Protein AF-A0AAV5FN58-F1 (afdb_monomer)

Mean predicted aligned error: 7.99 Å

Sequence (245 aa):
MKQEELDIPADLPRLHYLKLRHQAYSGSKLTFQKDELKNLKYILVEGSNITNISFDGGAPELEKIVLPFTGLKLNGILDLLKLKEVELTYNTSSTNNNSSDINSRGSTSLSIFKDATQIAKMTLRGTRLKQDDLRDFANKSNISCLMMLDHSYAESELTFNEDELLKLNLLILNCSNINNISFHSGSAPKINKIVWSFKEMKALSGINNLQRLRELEFNGDHVLTQLRTLKERRAMSASGDYGTV

Radius of gyration: 20.63 Å; Cα contacts (8 Å, |Δi|>4): 562; chains: 1; bounding box: 57×43×55 Å

Secondary structure (DSSP, 8-state):
--GGGSHHHHT-TT--EEEE-TTS---SEEEEETTTTTT--EEEE--TT--EEEEEB--TT--EEEEE-BS-EEESGGG-TT--EEEEE---------TTTTTTSPBPP-GGGTS-TT--EEEEES--B-HHHHHHHHBT---SEEEEESS-B-SSEEEE-TTBTTT--EEEEE-TT--EEEE-TTSSTT--EEEEE-S---EEE-GGG-TT--EEEEESTTHHHHHHHHHHHHHHHHHT-----

Solvent-accessible surface area (backbone atoms only — not comparable to full-atom values): 12445 Å² total; per-residue (Å²): 76,48,68,88,54,49,56,66,62,34,71,38,85,82,42,36,70,48,75,32,51,59,70,44,45,70,40,40,60,47,72,34,44,61,80,30,30,57,55,22,30,33,42,36,45,41,40,92,59,45,36,34,42,36,33,61,64,16,32,59,45,25,32,33,41,34,38,55,37,60,37,35,45,78,42,47,66,74,73,32,72,50,28,30,36,42,34,37,31,42,83,69,85,66,84,62,88,60,72,70,65,65,76,71,48,53,79,38,75,45,47,71,47,20,76,28,58,54,30,33,32,42,35,35,28,41,55,47,35,47,73,72,57,50,54,42,25,29,44,77,18,38,35,27,31,45,34,36,28,55,47,19,44,64,48,42,65,48,75,40,47,61,62,24,28,61,44,20,30,37,41,38,36,45,22,68,49,40,27,32,38,37,35,36,66,67,17,31,51,45,26,29,35,42,37,41,34,30,66,52,78,80,46,80,42,43,62,88,51,33,82,48,56,78,43,81,45,79,48,52,79,67,59,72,64,53,55,51,54,54,51,53,52,54,52,47,70,72,64,70,69,82,78,84,127

Nearest PDB structures (foldseek):
  8xuq-assembly1_G  TM=5.464E-01  e=4.784E-04  Solanum lycopersicum
  8xuo-assembly1_G  TM=5.666E-01  e=9.377E-04  Solanum lycopersicum
  7yco-assembly1_B  TM=4.522E-01  e=6.416E-03  Cyclostomatida
  8vqd-assembly1_A  TM=3.222E-01  e=6.513E+00  Homo sapiens

Foldseek 3Di:
DEQVCLVVLQPVPPAQEEECEEVSYVAQEHEFAASGPQNHQEYEDDYPRHQEYEYHNGPLNHQEYEEEFFNHDYYCLLVNLNHAEYEYEHDVVPPPPPPVVVVVTDTDQPLVQQNSQNHQEYHFELSQDEQVSLVSRQANGNHQYYHYAHNSHNAQEHEFEARGNCNHAEYEAHYASHQHYEYDANGNQNHAEYAHEYAHHDYDYDVVNNPNHNYYHYHYDPPPVVVVVVVVVVVVVVVPDPDDD

Structure (mmCIF, N/CA/C/O backbone):
data_AF-A0AAV5FN58-F1
#
_entry.id   AF-A0AAV5FN58-F1
#
loop_
_atom_site.group_PDB
_atom_site.id
_atom_site.type_symbol
_atom_site.label_atom_id
_atom_site.label_alt_id
_atom_site.label_comp_id
_atom_site.label_asym_id
_atom_site.label_entity_id
_atom_site.label_seq_id
_atom_site.pdbx_PDB_ins_code
_atom_site.Cartn_x
_atom_site.Cartn_y
_atom_site.Cartn_z
_atom_site.occupancy
_atom_site.B_iso_or_equiv
_atom_site.auth_seq_id
_atom_site.auth_comp_id
_atom_site.auth_asym_id
_atom_site.auth_atom_id
_atom_site.pdbx_PDB_model_num
ATOM 1 N N . MET A 1 1 ? -19.794 15.874 11.724 1.00 86.44 1 MET A N 1
ATOM 2 C CA . MET A 1 1 ? -19.345 15.018 12.827 1.00 86.44 1 MET A CA 1
ATOM 3 C C . MET A 1 1 ? -18.110 15.620 13.481 1.00 86.44 1 MET A C 1
ATOM 5 O O . MET A 1 1 ? -17.207 16.059 12.766 1.00 86.44 1 MET A O 1
ATOM 9 N N . LYS A 1 2 ? -18.066 15.647 14.810 1.00 89.75 2 LYS A N 1
ATOM 10 C CA . LYS A 1 2 ? -16.872 15.927 15.627 1.00 89.75 2 LYS A CA 1
ATOM 11 C C . LYS A 1 2 ? -16.439 14.673 16.393 1.00 89.75 2 LYS A C 1
ATOM 13 O O . LYS A 1 2 ? -17.064 13.628 16.246 1.00 89.75 2 LYS A O 1
ATOM 18 N N . GLN A 1 3 ? -15.354 14.749 17.163 1.00 92.12 3 GLN A N 1
ATOM 19 C CA . GLN A 1 3 ? -14.830 13.588 17.893 1.00 92.12 3 GLN A CA 1
ATOM 20 C C . GLN A 1 3 ? -15.859 13.039 18.888 1.00 92.12 3 GLN A C 1
ATOM 22 O O . GLN A 1 3 ? -16.035 11.832 18.983 1.00 92.12 3 GLN A O 1
ATOM 27 N N . GLU A 1 4 ? -16.546 13.930 19.596 1.00 89.56 4 GLU A N 1
ATOM 28 C CA . GLU A 1 4 ? -17.577 13.614 20.582 1.00 89.56 4 GLU A CA 1
ATOM 29 C C . GLU A 1 4 ? -18.839 12.975 19.988 1.00 89.56 4 GLU A C 1
ATOM 31 O O . GLU A 1 4 ? -19.649 12.470 20.742 1.00 89.56 4 GLU A O 1
ATOM 36 N N . GLU A 1 5 ? -18.996 12.987 18.661 1.00 90.06 5 GLU A N 1
ATOM 37 C CA . GLU A 1 5 ? -20.130 12.384 17.945 1.00 90.06 5 GLU A CA 1
ATOM 38 C C . GLU A 1 5 ? -19.750 11.032 17.302 1.00 90.06 5 GLU A C 1
ATOM 40 O O . GLU A 1 5 ? -20.534 10.456 16.545 1.00 90.06 5 GLU A O 1
ATOM 45 N N . LEU A 1 6 ? -18.521 10.543 17.537 1.00 87.50 6 LEU A N 1
ATOM 46 C CA . LEU A 1 6 ? -18.048 9.239 17.054 1.00 87.50 6 LEU A CA 1
ATOM 47 C C . LEU A 1 6 ? -18.628 8.070 17.876 1.00 87.50 6 LEU A C 1
ATOM 49 O O . LEU A 1 6 ? -18.614 6.929 17.412 1.00 87.50 6 LEU A O 1
ATOM 53 N N . ASP A 1 7 ? -19.191 8.358 19.048 1.00 84.50 7 ASP A N 1
ATOM 54 C CA . ASP A 1 7 ? -19.959 7.421 19.870 1.00 84.50 7 ASP A CA 1
ATOM 55 C C . ASP A 1 7 ? -21.221 6.925 19.141 1.00 84.50 7 ASP A C 1
ATOM 57 O O . ASP A 1 7 ? -21.511 5.730 19.147 1.00 84.50 7 ASP A O 1
ATOM 61 N N . ILE A 1 8 ? -21.898 7.800 18.389 1.00 86.62 8 ILE A N 1
ATOM 62 C CA . ILE A 1 8 ? -23.100 7.469 17.612 1.00 86.62 8 ILE A CA 1
ATOM 63 C C . ILE A 1 8 ? -22.853 6.285 16.657 1.00 86.62 8 ILE A C 1
ATOM 65 O O . ILE A 1 8 ? -23.593 5.301 16.720 1.00 86.62 8 ILE A O 1
ATOM 69 N N . PRO A 1 9 ? -21.852 6.315 15.747 1.00 84.94 9 PRO A N 1
ATOM 70 C CA . PRO A 1 9 ? -21.546 5.151 14.926 1.00 84.94 9 PRO A CA 1
ATOM 71 C C . PRO A 1 9 ? -20.917 3.997 15.723 1.00 84.94 9 PRO A C 1
ATOM 73 O O . PRO A 1 9 ? -21.036 2.853 15.281 1.00 84.94 9 PRO A O 1
ATOM 76 N N . ALA A 1 10 ? -20.266 4.249 16.865 1.00 83.81 10 ALA A N 1
ATOM 77 C CA . ALA A 1 10 ? -19.708 3.191 17.712 1.00 83.81 10 ALA A CA 1
ATOM 78 C C . ALA A 1 10 ? -20.796 2.320 18.366 1.00 83.81 10 ALA A C 1
ATOM 80 O O . ALA A 1 10 ? -20.599 1.110 18.497 1.00 83.81 10 ALA A O 1
ATOM 81 N N . ASP A 1 11 ? -21.960 2.898 18.669 1.00 87.38 11 ASP A N 1
ATOM 82 C CA . ASP A 1 11 ? -23.123 2.205 19.233 1.00 87.38 11 ASP A CA 1
ATOM 83 C C . ASP A 1 11 ? -23.873 1.328 18.221 1.00 87.38 11 ASP A C 1
ATOM 85 O O . ASP A 1 11 ? -24.791 0.592 18.585 1.00 87.38 11 ASP A O 1
ATOM 89 N N . LEU A 1 12 ? -23.498 1.363 16.937 1.00 89.88 12 LEU A N 1
ATOM 90 C CA . LEU A 1 12 ? -24.120 0.555 15.892 1.00 89.88 12 LEU A CA 1
ATOM 91 C C . LEU A 1 12 ? -23.439 -0.826 15.799 1.00 89.88 12 LEU A C 1
ATOM 93 O O . LEU A 1 12 ? -22.437 -0.978 15.092 1.00 89.88 12 LEU A O 1
ATOM 97 N N . PRO A 1 13 ? -24.005 -1.903 16.388 1.00 85.25 13 PRO A N 1
ATOM 98 C CA . PRO A 1 13 ? -23.311 -3.188 16.515 1.00 85.25 13 PRO A CA 1
ATOM 99 C C . PRO A 1 13 ? -23.086 -3.899 15.175 1.00 85.25 13 PRO A C 1
ATOM 101 O O . PRO A 1 13 ? -22.323 -4.855 15.104 1.00 85.25 13 PRO A O 1
ATOM 104 N N . ARG A 1 14 ? -23.756 -3.473 14.100 1.00 92.00 14 ARG A N 1
ATOM 105 C CA . ARG A 1 14 ? -23.621 -4.052 12.752 1.00 92.00 14 ARG A CA 1
ATOM 106 C C . ARG A 1 14 ? -22.863 -3.146 11.782 1.00 92.00 14 ARG A C 1
ATOM 108 O O . ARG A 1 14 ? -22.819 -3.449 10.587 1.00 92.00 14 ARG A O 1
ATOM 115 N N . LEU A 1 15 ? -22.287 -2.041 12.257 1.00 94.94 15 LEU A N 1
ATOM 116 C CA . LEU A 1 15 ? -21.542 -1.126 11.406 1.00 94.94 15 LEU A CA 1
ATOM 117 C C . LEU A 1 15 ? -20.177 -1.723 11.050 1.00 94.94 15 LEU A C 1
ATOM 119 O O . LEU A 1 15 ? -19.288 -1.828 11.886 1.00 94.94 15 LEU A O 1
ATOM 123 N N . HIS A 1 16 ? -20.019 -2.091 9.780 1.00 96.38 16 HIS A N 1
ATOM 124 C CA . HIS A 1 16 ? -18.765 -2.630 9.240 1.00 96.38 16 HIS A CA 1
ATOM 125 C C . HIS A 1 16 ? -18.021 -1.631 8.345 1.00 96.38 16 HIS A C 1
ATOM 127 O O . HIS A 1 16 ? -16.840 -1.822 8.062 1.00 96.38 16 HIS A O 1
ATOM 133 N N . TYR A 1 17 ? -18.699 -0.569 7.901 1.00 96.94 17 TYR A N 1
ATOM 134 C CA . TYR A 1 17 ? -18.184 0.399 6.938 1.00 96.94 17 TYR A CA 1
ATOM 135 C C . TYR A 1 17 ? -18.505 1.814 7.402 1.00 96.94 17 TYR A C 1
ATOM 137 O O . TYR A 1 17 ? -19.674 2.143 7.594 1.00 96.94 17 TYR A O 1
ATOM 145 N N . LEU A 1 18 ? -17.486 2.664 7.502 1.00 95.31 18 LEU A N 1
ATOM 146 C CA . LEU A 1 18 ? -17.646 4.084 7.799 1.00 95.31 18 LEU A CA 1
ATOM 147 C C . LEU A 1 18 ? -16.942 4.916 6.726 1.00 95.31 18 LEU A C 1
ATOM 149 O O . LEU A 1 18 ? -15.786 4.674 6.388 1.00 95.31 18 LEU A O 1
ATOM 153 N N . LYS A 1 19 ? -17.652 5.892 6.160 1.00 94.44 19 LYS A N 1
ATOM 154 C CA . LYS A 1 19 ? -17.105 6.824 5.168 1.00 94.44 19 LYS A CA 1
ATOM 155 C C . LYS A 1 19 ? -17.317 8.245 5.658 1.00 94.44 19 LYS A C 1
ATOM 157 O O . LYS A 1 19 ? -18.436 8.745 5.643 1.00 94.44 19 LYS A O 1
ATOM 162 N N . LEU A 1 20 ? -16.236 8.893 6.057 1.00 92.12 20 LEU A N 1
ATOM 163 C CA . LEU A 1 20 ? -16.208 10.299 6.424 1.00 92.12 20 LEU A CA 1
ATOM 164 C C . LEU A 1 20 ? -15.721 11.070 5.202 1.00 92.12 20 LEU A C 1
ATOM 166 O O . LEU A 1 20 ? -14.525 11.117 4.949 1.00 92.12 20 LEU A O 1
ATOM 170 N N . ARG A 1 21 ? -16.649 11.593 4.395 1.00 88.75 21 ARG A N 1
ATOM 171 C CA . ARG A 1 21 ? -16.330 12.307 3.150 1.00 88.75 21 ARG A CA 1
ATOM 172 C C . ARG A 1 21 ? -16.405 13.817 3.298 1.00 88.75 21 ARG A C 1
ATOM 174 O O . ARG A 1 21 ? -17.255 14.321 4.026 1.00 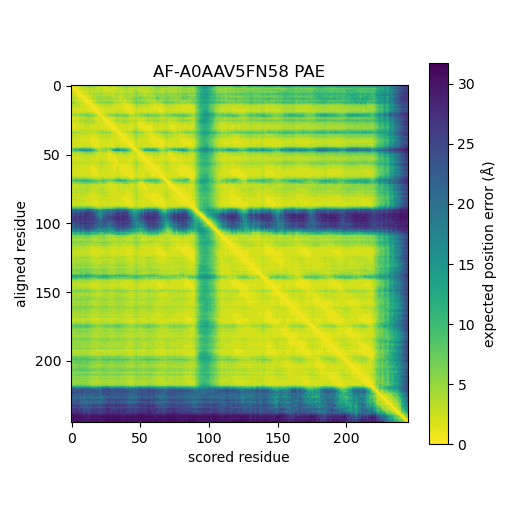88.75 21 ARG A O 1
ATOM 181 N N . HIS A 1 22 ? -15.598 14.542 2.528 1.00 82.12 22 HIS A N 1
ATOM 182 C CA . HIS A 1 22 ? -15.622 16.009 2.469 1.00 82.12 22 HIS A CA 1
ATOM 183 C C . HIS A 1 22 ? -15.511 16.677 3.857 1.00 82.12 22 HIS A C 1
ATOM 185 O O . HIS A 1 22 ? -14.445 16.660 4.460 1.00 82.12 22 HIS A O 1
ATOM 191 N N . GLN A 1 23 ? -16.599 17.282 4.345 1.00 82.00 23 GLN A N 1
ATOM 192 C CA . GLN A 1 23 ? -16.703 17.942 5.654 1.00 82.00 23 GLN A CA 1
ATOM 193 C C . GLN A 1 23 ? -17.550 17.127 6.648 1.00 82.00 23 GLN A C 1
ATOM 195 O O . GLN A 1 23 ? -17.993 17.649 7.669 1.00 82.00 23 GLN A O 1
ATOM 200 N N . ALA A 1 24 ? -17.798 15.840 6.367 1.00 87.81 24 ALA A N 1
ATOM 201 C CA . ALA A 1 24 ? -18.520 14.953 7.278 1.00 87.81 24 ALA A CA 1
ATOM 202 C C . ALA A 1 24 ? -17.822 14.853 8.639 1.00 87.81 24 ALA A C 1
ATOM 204 O O . ALA A 1 24 ? -18.501 14.698 9.651 1.00 87.81 24 ALA A O 1
ATOM 205 N N . TYR A 1 25 ? -16.495 15.005 8.673 1.00 89.62 25 TYR A N 1
ATOM 206 C CA . TYR A 1 25 ? -15.725 15.195 9.894 1.00 89.62 25 TYR A CA 1
ATOM 207 C C . TYR A 1 25 ? -15.066 16.576 9.899 1.00 89.62 25 TYR A C 1
ATOM 209 O O . TYR A 1 25 ? -14.298 16.896 8.994 1.00 89.62 25 TYR A O 1
ATOM 217 N N . SER A 1 26 ? -15.361 17.395 10.908 1.00 87.94 26 SER A N 1
ATOM 218 C CA . SER A 1 26 ? -14.849 18.770 11.001 1.00 87.94 26 SER A CA 1
ATOM 219 C C . SER A 1 26 ? -13.646 18.919 11.939 1.00 87.94 26 SER A C 1
ATOM 221 O O . SER A 1 26 ? -13.054 19.994 11.996 1.00 87.94 26 SER A O 1
ATOM 223 N N . GLY A 1 27 ? -13.296 17.875 12.697 1.00 88.75 27 GLY A N 1
ATOM 224 C CA . GLY A 1 27 ? -12.152 17.888 13.610 1.00 88.75 27 GLY A CA 1
ATOM 225 C C . GLY A 1 27 ? -10.809 17.721 12.892 1.00 88.75 27 GLY A C 1
ATOM 226 O O . GLY A 1 27 ? -10.734 17.159 11.801 1.00 88.75 27 GLY A O 1
ATOM 227 N N . SER A 1 28 ? -9.727 18.176 13.528 1.00 89.94 28 SER A N 1
ATOM 228 C CA . SER A 1 28 ? -8.356 17.960 13.037 1.00 89.94 28 SER A CA 1
ATOM 229 C C . SER A 1 28 ? -7.732 16.650 13.520 1.00 89.94 28 SER A C 1
ATOM 231 O O . SER A 1 28 ? -6.861 16.087 12.856 1.00 89.94 28 SER A O 1
ATOM 233 N N . LYS A 1 29 ? -8.197 16.144 14.663 1.00 92.75 29 LYS A N 1
ATOM 234 C CA . LYS A 1 29 ? -7.783 14.877 15.261 1.00 92.75 29 LYS A CA 1
ATOM 235 C C . LYS A 1 29 ? -8.967 13.926 15.264 1.00 92.75 29 LYS A C 1
ATOM 237 O O . LYS A 1 29 ? -10.028 14.324 15.727 1.00 92.75 29 LYS A O 1
ATOM 242 N N . LEU A 1 30 ? -8.779 12.712 14.762 1.00 94.00 30 LEU A N 1
ATOM 243 C CA . LEU A 1 30 ? -9.742 11.615 14.824 1.00 94.00 30 LEU A CA 1
ATOM 244 C C . LEU A 1 30 ? -9.104 10.456 15.593 1.00 94.00 30 LEU A C 1
ATOM 246 O O . LEU A 1 30 ? -8.051 9.954 15.199 1.00 94.00 30 LEU A O 1
ATOM 250 N N . THR A 1 31 ? -9.716 10.051 16.695 1.00 95.50 31 THR A N 1
ATOM 251 C CA . THR A 1 31 ? -9.217 8.970 17.545 1.00 95.50 31 THR A CA 1
ATOM 252 C C . THR A 1 31 ? -10.269 7.886 17.688 1.00 95.50 31 THR A C 1
ATOM 254 O O . THR A 1 31 ? -11.420 8.190 17.977 1.00 95.50 31 THR A O 1
ATOM 257 N N . PHE A 1 32 ? -9.843 6.638 17.508 1.00 94.94 32 PHE A N 1
ATOM 258 C CA . PHE A 1 32 ? -10.627 5.440 17.786 1.00 94.94 32 PHE A CA 1
ATOM 259 C C . PHE A 1 32 ? -10.198 4.911 19.147 1.00 94.94 32 PHE A C 1
ATOM 261 O O . PHE A 1 32 ? -9.126 4.310 19.264 1.00 94.94 32 PHE A O 1
ATOM 268 N N . GLN A 1 33 ? -10.995 5.189 20.173 1.00 94.12 33 GLN A N 1
ATOM 269 C CA . GLN A 1 33 ? -10.697 4.759 21.533 1.00 94.12 33 GLN A CA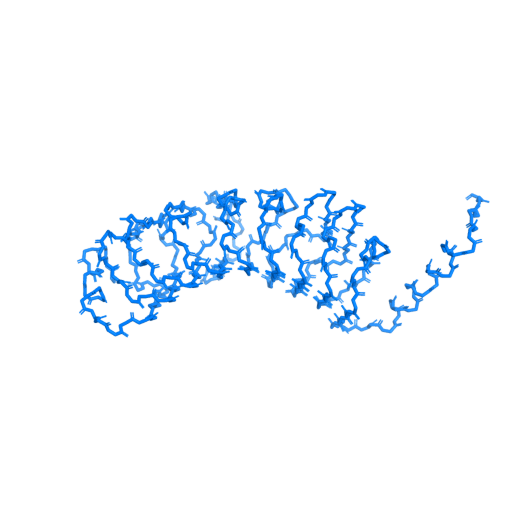 1
ATOM 270 C C . GLN A 1 33 ? -10.966 3.270 21.704 1.00 94.12 33 GLN A C 1
ATOM 272 O O . GLN A 1 33 ? -11.717 2.648 20.946 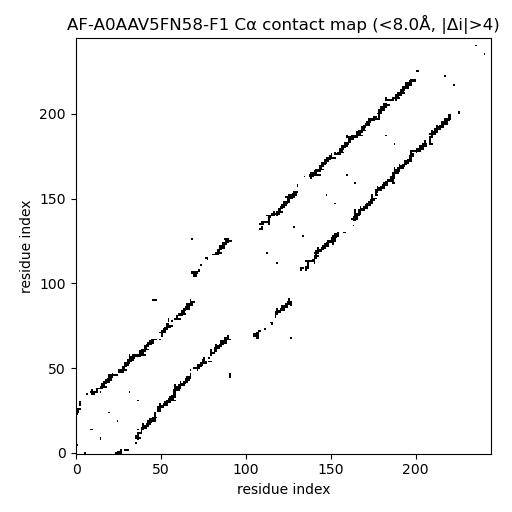1.00 94.12 33 GLN A O 1
ATOM 277 N N . LYS A 1 34 ? -10.359 2.690 22.738 1.00 92.38 34 LYS A N 1
ATOM 278 C CA . LYS A 1 34 ? -10.642 1.321 23.152 1.00 92.38 34 LYS A CA 1
ATOM 279 C C . LYS A 1 34 ? -12.151 1.087 23.232 1.00 92.38 34 LYS A C 1
ATOM 281 O O . LYS A 1 34 ? -12.892 1.907 23.759 1.00 92.38 34 LYS A O 1
ATOM 286 N N . ASP A 1 35 ? -12.568 -0.064 22.720 1.00 86.06 35 ASP A N 1
ATOM 287 C CA . ASP A 1 35 ? -13.958 -0.510 22.670 1.00 86.06 35 ASP A CA 1
ATOM 288 C C . ASP A 1 35 ? -14.883 0.234 21.682 1.00 86.06 35 ASP A C 1
ATOM 290 O O . ASP A 1 35 ? -16.015 -0.211 21.490 1.00 86.06 35 ASP A O 1
ATOM 294 N N . GLU A 1 36 ? -14.411 1.258 20.966 1.00 91.94 36 GLU A N 1
ATOM 295 C CA . GLU A 1 36 ? -15.178 1.895 19.889 1.00 91.94 36 GLU A CA 1
ATOM 296 C C . GLU A 1 36 ? -15.098 1.101 18.581 1.00 91.94 36 GLU A C 1
ATOM 298 O O . GLU A 1 36 ? -14.054 0.549 18.210 1.00 91.94 36 GLU A O 1
ATOM 303 N N . LEU A 1 37 ? -16.214 1.092 17.838 1.00 92.88 37 LEU A N 1
ATOM 304 C CA . LEU A 1 37 ? -16.275 0.605 16.455 1.00 92.88 37 LEU A CA 1
ATOM 305 C C . LEU A 1 37 ? -15.733 -0.830 16.297 1.00 92.88 37 LEU A C 1
ATOM 307 O O . LEU A 1 37 ? -15.067 -1.161 15.317 1.00 92.88 37 LEU A O 1
ATOM 311 N N . LYS A 1 38 ? -16.050 -1.706 17.264 1.00 93.25 38 LYS A N 1
ATOM 312 C CA . LYS A 1 38 ? -15.505 -3.074 17.380 1.00 93.25 38 LYS A CA 1
ATOM 313 C C . LYS A 1 38 ? -15.656 -3.934 16.131 1.00 93.25 38 LYS A C 1
ATOM 315 O O . LYS A 1 38 ? -14.809 -4.780 15.895 1.00 93.25 38 LYS A O 1
ATOM 320 N N . ASN A 1 39 ? -16.708 -3.715 15.343 1.00 95.44 39 ASN A N 1
ATOM 321 C CA . ASN A 1 39 ? -17.014 -4.506 14.146 1.00 95.44 39 ASN A CA 1
ATOM 322 C C . ASN A 1 39 ? -16.628 -3.799 12.835 1.00 95.44 39 ASN A C 1
ATOM 324 O O . ASN A 1 39 ? -16.920 -4.305 11.749 1.00 95.44 39 ASN A O 1
ATOM 328 N N . LEU A 1 40 ? -15.988 -2.628 12.916 1.00 97.44 40 LEU A N 1
ATOM 329 C CA . LEU A 1 40 ? -15.610 -1.838 11.752 1.00 97.44 40 LEU A CA 1
ATOM 330 C C . LEU A 1 40 ? -14.488 -2.537 10.979 1.00 97.44 40 LEU A C 1
ATOM 332 O O . LEU A 1 40 ? -13.395 -2.728 11.498 1.00 97.44 40 LEU A O 1
ATOM 336 N N . LYS A 1 41 ? -14.756 -2.867 9.714 1.00 98.19 41 LYS A N 1
ATOM 337 C CA . LYS A 1 41 ? -13.813 -3.531 8.800 1.00 98.19 41 LYS A CA 1
ATOM 338 C C . LYS A 1 41 ? -13.215 -2.593 7.769 1.00 98.19 41 LYS A C 1
ATOM 340 O O . LYS A 1 41 ? -12.135 -2.851 7.243 1.00 98.19 41 LYS A O 1
ATOM 345 N N . TYR A 1 42 ? -13.912 -1.506 7.468 1.00 98.50 42 TYR A N 1
ATOM 346 C CA . TYR A 1 42 ? -13.493 -0.539 6.470 1.00 98.50 42 TYR A CA 1
ATOM 347 C C . TYR A 1 42 ? -13.764 0.874 6.948 1.00 98.50 42 TYR A C 1
ATOM 349 O O . TYR A 1 42 ? -14.903 1.216 7.281 1.00 98.50 42 TYR A O 1
ATOM 357 N N . ILE A 1 43 ? -12.741 1.716 6.866 1.00 96.75 43 ILE A N 1
ATOM 358 C CA . ILE A 1 43 ? -12.915 3.154 7.003 1.00 96.75 43 ILE A CA 1
ATOM 359 C C . ILE A 1 43 ? -12.344 3.896 5.806 1.00 96.75 43 ILE A C 1
ATOM 361 O O . ILE A 1 43 ? -11.266 3.584 5.303 1.00 96.75 43 ILE A O 1
ATOM 365 N N . LEU A 1 44 ? -13.075 4.910 5.367 1.00 95.50 44 LEU A N 1
ATOM 366 C CA . LEU A 1 44 ? -12.564 5.937 4.480 1.00 95.50 44 LEU A CA 1
ATOM 367 C C . LEU A 1 44 ? -12.700 7.280 5.166 1.00 95.50 44 LEU A C 1
ATOM 369 O O . LEU A 1 44 ? -13.772 7.635 5.656 1.00 95.50 44 LEU A O 1
ATOM 373 N N . VAL A 1 45 ? -11.602 8.015 5.159 1.00 92.31 45 VAL A N 1
ATOM 374 C CA . VAL A 1 45 ? -11.506 9.360 5.688 1.00 92.31 45 VAL A CA 1
ATOM 375 C C . VAL A 1 45 ? -11.021 10.258 4.558 1.00 92.31 45 VAL A C 1
ATOM 377 O O . VAL A 1 45 ? -9.908 10.119 4.063 1.00 92.31 45 VAL A O 1
ATOM 380 N N . GLU A 1 46 ? -11.873 11.182 4.144 1.00 86.00 46 GLU A N 1
ATOM 381 C CA . GLU A 1 46 ? -11.542 12.297 3.270 1.00 86.00 46 GLU A CA 1
ATOM 382 C C . GLU A 1 46 ? -11.804 13.586 4.050 1.00 86.00 46 GLU A C 1
ATOM 384 O O . GLU A 1 46 ? -12.773 13.695 4.799 1.00 86.00 46 GLU A O 1
ATOM 389 N N . GLY A 1 47 ? -10.963 14.591 3.845 1.00 73.06 47 GLY A N 1
ATOM 390 C CA . GLY A 1 47 ? -11.161 15.899 4.453 1.00 73.06 47 GLY A CA 1
ATOM 391 C C . GLY A 1 47 ? -9.840 16.621 4.606 1.00 73.06 47 GLY A C 1
ATOM 392 O O . GLY A 1 47 ? -8.846 16.045 5.042 1.00 73.06 47 GLY A O 1
ATOM 393 N N . SER A 1 48 ? -9.814 17.897 4.239 1.00 66.94 48 SER A N 1
ATOM 394 C CA . SER A 1 48 ? -8.599 18.706 4.308 1.00 66.94 48 SER A CA 1
ATOM 395 C C . SER A 1 48 ? -8.185 19.024 5.742 1.00 66.94 48 SER A C 1
ATOM 397 O O . SER A 1 48 ? -7.049 19.424 5.951 1.00 66.94 48 SER A O 1
ATOM 399 N N . ASN A 1 49 ? -9.064 18.903 6.733 1.00 80.50 49 ASN A N 1
ATOM 400 C CA . ASN A 1 49 ? -8.786 19.430 8.073 1.00 80.50 49 ASN A CA 1
ATOM 401 C C . ASN A 1 49 ? -8.085 18.419 8.988 1.00 80.50 49 ASN A C 1
ATOM 403 O O . ASN A 1 49 ? -7.505 18.822 9.993 1.00 80.50 49 ASN A O 1
ATOM 407 N N . ILE A 1 50 ? -8.107 17.133 8.632 1.00 86.50 50 ILE A N 1
ATOM 408 C CA . ILE A 1 50 ? -7.569 16.054 9.460 1.00 86.50 50 ILE A CA 1
ATOM 409 C C . ILE A 1 50 ? -6.050 16.005 9.319 1.00 86.50 50 ILE A C 1
ATOM 411 O O . ILE A 1 50 ? -5.522 15.792 8.231 1.00 86.50 50 ILE A O 1
ATOM 415 N N . THR A 1 51 ? -5.362 16.180 10.441 1.00 88.06 51 THR A N 1
ATOM 416 C CA . THR A 1 51 ? -3.899 16.137 10.552 1.00 88.06 51 THR A CA 1
ATOM 417 C C . THR A 1 51 ? -3.423 15.028 11.482 1.00 88.06 51 THR A C 1
ATOM 419 O O . THR A 1 51 ? -2.236 14.710 11.491 1.00 88.06 51 THR A O 1
ATOM 422 N N . ASN A 1 52 ? -4.318 14.404 12.255 1.00 91.88 52 ASN A N 1
ATOM 423 C CA . ASN A 1 52 ? -3.977 13.274 13.110 1.00 91.88 52 ASN A CA 1
ATOM 424 C C . ASN A 1 52 ? -5.073 12.207 13.110 1.00 91.88 52 ASN A C 1
ATOM 426 O O . ASN A 1 52 ? -6.230 12.510 13.404 1.00 91.88 52 ASN A O 1
ATOM 430 N N . ILE A 1 53 ? -4.681 10.954 12.894 1.00 93.94 53 ILE A N 1
ATOM 431 C CA . ILE A 1 53 ? -5.518 9.777 13.132 1.00 93.94 53 ILE A CA 1
ATOM 432 C C . ILE A 1 53 ? -4.797 8.856 14.121 1.00 93.94 53 ILE A C 1
ATOM 434 O O . ILE A 1 53 ? -3.623 8.538 13.932 1.00 93.94 53 ILE A O 1
ATOM 438 N N . SER A 1 54 ? -5.490 8.440 15.179 1.00 95.56 54 SER A N 1
ATOM 439 C CA . SER A 1 54 ? -4.947 7.539 16.204 1.00 95.56 54 SER A CA 1
ATOM 440 C C . SER A 1 54 ? -5.887 6.366 16.459 1.00 95.56 54 SER A C 1
ATOM 442 O O . SER A 1 54 ? -7.092 6.566 16.612 1.00 95.56 54 SER A O 1
ATOM 444 N N . PHE A 1 55 ? -5.333 5.160 16.540 1.00 96.06 55 PHE A N 1
ATOM 445 C CA . PHE A 1 55 ? -6.043 3.947 16.940 1.00 96.06 55 PHE A CA 1
ATOM 446 C C . PHE A 1 55 ? -5.575 3.523 18.334 1.00 96.06 55 PHE A C 1
ATOM 448 O O . PHE A 1 55 ? -4.595 2.800 18.475 1.00 96.06 55 PHE A O 1
ATOM 455 N N . ASP A 1 56 ? -6.284 3.968 19.369 1.00 95.62 56 ASP A N 1
ATOM 456 C CA . ASP A 1 56 ? -5.916 3.763 20.775 1.00 95.62 56 ASP A CA 1
ATOM 457 C C . ASP A 1 56 ? -6.666 2.536 21.341 1.00 95.62 56 ASP A C 1
ATOM 459 O O . ASP A 1 56 ? -7.324 2.583 22.381 1.00 95.62 56 ASP A O 1
ATOM 463 N N . GLY A 1 57 ? -6.611 1.423 20.598 1.00 93.94 57 GLY A N 1
ATOM 464 C CA . GLY A 1 57 ? -7.327 0.172 20.888 1.00 93.94 57 GLY A CA 1
ATOM 465 C C . GLY A 1 57 ? -8.733 0.058 20.278 1.00 93.94 57 GLY A C 1
ATOM 466 O O . GLY A 1 57 ? -9.409 -0.949 20.503 1.00 93.94 57 GLY A O 1
ATOM 467 N N . GLY A 1 58 ? -9.186 1.067 19.529 1.00 94.94 58 GLY A N 1
ATOM 468 C CA . GLY A 1 58 ? -10.443 1.038 18.775 1.00 94.94 58 GLY A CA 1
ATOM 469 C C . GLY A 1 58 ? -10.323 0.380 17.399 1.00 94.94 58 GLY A C 1
ATOM 470 O O . GLY A 1 58 ? -9.227 0.221 16.864 1.00 94.94 58 GLY A O 1
ATOM 471 N N . ALA A 1 59 ? -11.468 0.013 16.815 1.00 96.44 59 ALA A N 1
ATOM 472 C CA . ALA A 1 59 ? -11.568 -0.656 15.510 1.00 96.44 59 ALA A CA 1
ATOM 473 C C . ALA A 1 59 ? -10.642 -1.893 15.329 1.00 96.44 59 ALA A C 1
ATOM 475 O O . ALA A 1 59 ? -9.952 -2.006 14.315 1.00 96.44 59 ALA A O 1
ATOM 476 N N . PRO A 1 60 ? -10.628 -2.864 16.266 1.00 96.56 60 PRO A N 1
ATOM 477 C CA . PRO A 1 60 ? -9.740 -4.036 16.208 1.00 96.56 60 PRO A CA 1
ATOM 478 C C . PRO A 1 60 ? -9.961 -4.942 14.981 1.00 96.56 60 PRO A C 1
ATOM 480 O O . PRO A 1 60 ? -9.076 -5.712 14.606 1.00 96.56 60 PRO A O 1
ATOM 483 N N . GLU A 1 61 ? -11.133 -4.861 14.347 1.00 97.56 61 GLU A N 1
ATOM 484 C CA . GLU A 1 61 ? -11.513 -5.656 13.174 1.00 97.56 61 GLU A CA 1
ATOM 485 C C . GLU A 1 61 ? -11.193 -4.974 11.836 1.00 97.56 61 GLU A C 1
ATOM 487 O O . GLU A 1 61 ? -11.606 -5.466 10.786 1.00 97.56 61 GLU A O 1
ATOM 492 N N . LEU A 1 62 ? -10.465 -3.852 11.845 1.00 98.25 62 LEU A N 1
ATOM 493 C CA . LEU A 1 62 ? -10.217 -3.060 10.645 1.00 98.25 62 LEU A CA 1
ATOM 494 C C . LEU A 1 62 ? -9.352 -3.833 9.642 1.00 98.25 62 LEU A C 1
ATOM 496 O O . LEU A 1 62 ? -8.211 -4.181 9.927 1.00 98.25 62 LEU A O 1
ATOM 500 N N . GLU A 1 63 ? -9.892 -4.079 8.450 1.00 98.62 63 GLU A N 1
ATOM 501 C CA . GLU A 1 63 ? -9.234 -4.819 7.366 1.00 98.62 63 GLU A CA 1
ATOM 502 C C . GLU A 1 63 ? -8.681 -3.873 6.288 1.00 98.62 63 GLU A C 1
ATOM 504 O O . GLU A 1 63 ? -7.682 -4.189 5.630 1.00 98.62 63 GLU A O 1
ATOM 509 N N . LYS A 1 64 ? -9.314 -2.703 6.112 1.00 98.56 64 LYS A N 1
ATOM 510 C CA . LYS A 1 64 ? -8.945 -1.703 5.106 1.00 98.56 64 LYS A CA 1
ATOM 511 C C . LYS A 1 64 ? -9.147 -0.268 5.583 1.00 98.56 64 LYS A C 1
ATOM 513 O O . LYS A 1 64 ? -10.202 0.071 6.121 1.00 98.56 64 LYS A O 1
ATOM 518 N N . ILE A 1 65 ? -8.185 0.596 5.260 1.00 97.50 65 ILE A N 1
ATOM 519 C CA . ILE A 1 65 ? -8.293 2.046 5.462 1.00 97.50 65 ILE A CA 1
ATOM 520 C C . ILE A 1 65 ? -8.024 2.824 4.173 1.00 97.50 65 ILE A C 1
ATOM 522 O O . ILE A 1 65 ? -7.165 2.452 3.374 1.00 97.50 65 ILE A O 1
ATOM 526 N N . VAL A 1 66 ? -8.749 3.926 3.993 1.00 95.88 66 VAL A N 1
ATOM 527 C CA . VAL A 1 66 ? -8.478 4.951 2.979 1.00 95.88 66 VAL A CA 1
ATOM 528 C C . VAL A 1 66 ? -8.269 6.276 3.701 1.00 95.88 66 VAL A C 1
ATOM 530 O O . VAL A 1 66 ? -9.179 6.735 4.390 1.00 95.88 66 VAL A O 1
ATOM 533 N N . LEU A 1 67 ? -7.080 6.862 3.577 1.00 93.25 67 LEU A N 1
ATOM 534 C CA . LEU A 1 67 ? -6.650 8.032 4.345 1.00 93.25 67 LEU A CA 1
ATOM 535 C C . LEU A 1 67 ? -6.200 9.188 3.435 1.00 93.25 67 LEU A C 1
ATOM 537 O O . LEU A 1 67 ? -5.729 8.945 2.316 1.00 93.25 67 LEU A O 1
ATOM 541 N N . PRO A 1 68 ? -6.283 10.447 3.908 1.00 88.25 68 PRO A N 1
ATOM 542 C CA . PRO A 1 68 ? -5.670 11.574 3.220 1.00 88.25 68 PRO A CA 1
ATOM 543 C C . PRO A 1 68 ? -4.141 11.542 3.386 1.00 88.25 68 PRO A C 1
ATOM 545 O O . PRO A 1 68 ? -3.633 11.224 4.458 1.00 88.25 68 PRO A O 1
ATOM 548 N N . PHE A 1 69 ? -3.395 11.902 2.340 1.00 82.69 69 PHE A N 1
ATOM 549 C CA . PHE A 1 69 ? -1.929 11.827 2.340 1.00 82.69 69 PHE A CA 1
ATOM 550 C C . PHE A 1 69 ? -1.207 13.079 2.874 1.00 82.69 69 PHE A C 1
ATOM 552 O O . PHE A 1 69 ? -0.042 12.988 3.235 1.00 82.69 69 PHE A O 1
ATOM 559 N N . THR A 1 70 ? -1.811 14.267 2.945 1.00 78.31 70 THR A N 1
ATOM 560 C CA . THR A 1 70 ? -1.052 15.479 3.336 1.00 78.31 70 THR A CA 1
ATOM 561 C C . THR A 1 70 ? -1.030 15.743 4.831 1.00 78.31 70 THR A C 1
ATOM 563 O O . THR A 1 70 ? -2.091 15.969 5.411 1.00 78.31 70 THR A O 1
ATOM 566 N N . GLY A 1 71 ? 0.170 15.852 5.412 1.00 76.12 71 GLY A N 1
ATOM 567 C CA . GLY A 1 71 ? 0.381 16.319 6.785 1.00 76.12 71 GLY A CA 1
ATOM 568 C C . GLY A 1 71 ? -0.280 15.456 7.857 1.00 76.12 71 GLY A C 1
ATOM 569 O O . GLY A 1 71 ? -0.605 15.973 8.927 1.00 76.12 71 GLY A O 1
ATOM 570 N N . LEU A 1 72 ? -0.518 14.176 7.565 1.00 86.62 72 LEU A N 1
ATOM 571 C CA . LEU A 1 72 ? -1.188 13.254 8.465 1.00 86.62 72 LEU A CA 1
ATOM 572 C C . LEU A 1 72 ? -0.167 12.606 9.402 1.00 86.62 72 LEU A C 1
ATOM 574 O O . LEU A 1 72 ? 0.793 11.970 8.977 1.00 86.62 72 LEU A O 1
ATOM 578 N N . LYS A 1 73 ? -0.417 12.718 10.702 1.00 90.69 73 LYS A N 1
ATOM 579 C CA . LYS A 1 73 ? 0.213 11.883 11.723 1.00 90.69 73 LYS A CA 1
ATOM 580 C C . LYS A 1 73 ? -0.679 10.679 11.983 1.00 90.69 73 LYS A C 1
ATOM 582 O O . LYS A 1 73 ? -1.874 10.838 12.236 1.00 90.69 73 LYS A O 1
ATOM 587 N N . LEU A 1 74 ? -0.098 9.491 11.914 1.00 92.12 74 LEU A N 1
ATOM 588 C CA . LEU A 1 74 ? -0.807 8.231 12.075 1.00 92.12 74 LEU A CA 1
ATOM 589 C C . LEU A 1 74 ? -0.221 7.476 13.265 1.00 92.12 74 LEU A C 1
ATOM 591 O O . LEU A 1 74 ? 0.984 7.260 13.309 1.00 92.12 74 LEU A O 1
ATOM 595 N N . ASN A 1 75 ? -1.061 7.092 14.225 1.00 94.19 75 ASN A N 1
ATOM 596 C CA . ASN A 1 75 ? -0.642 6.372 15.430 1.00 94.19 75 ASN A CA 1
ATOM 597 C C . ASN A 1 75 ? -1.503 5.121 15.639 1.00 94.19 75 ASN A C 1
ATOM 599 O O . ASN A 1 75 ? -2.663 5.093 15.226 1.00 94.19 75 ASN A O 1
ATOM 603 N N . GLY A 1 76 ? -0.942 4.095 16.282 1.00 94.56 76 GLY A N 1
ATOM 604 C CA . GLY A 1 76 ? -1.658 2.853 16.611 1.00 94.56 76 GLY A CA 1
ATOM 605 C C . GLY A 1 76 ? -1.917 1.919 15.424 1.00 94.56 76 GLY A C 1
ATOM 606 O O . GLY A 1 76 ? -2.527 0.869 15.585 1.00 94.56 76 GLY A O 1
ATOM 607 N N . ILE A 1 77 ? -1.438 2.246 14.214 1.00 93.88 77 ILE A N 1
ATOM 608 C CA . ILE A 1 77 ? -1.653 1.385 13.038 1.00 93.88 77 ILE A CA 1
ATOM 609 C C . ILE A 1 77 ? -0.973 0.017 13.173 1.00 93.88 77 ILE A C 1
ATOM 611 O O . ILE A 1 77 ? -1.473 -0.967 12.634 1.00 93.88 77 ILE A O 1
ATOM 615 N N . LEU A 1 78 ? 0.144 -0.056 13.906 1.00 94.56 78 LEU A N 1
ATOM 616 C CA . LEU A 1 78 ? 0.855 -1.310 14.161 1.00 94.56 78 LEU A CA 1
ATOM 617 C C . LEU A 1 78 ? 0.012 -2.280 15.003 1.00 94.56 78 LEU A C 1
ATOM 619 O O . LEU A 1 78 ? 0.130 -3.489 14.821 1.00 94.56 78 LEU A O 1
ATOM 623 N N . ASP A 1 79 ? -0.891 -1.757 15.835 1.00 95.38 79 ASP A N 1
ATOM 624 C CA . ASP A 1 79 ? -1.764 -2.546 16.708 1.00 95.38 79 ASP A CA 1
ATOM 625 C C . ASP A 1 79 ? -3.011 -3.076 15.974 1.00 95.38 79 ASP A C 1
ATOM 627 O O . ASP A 1 79 ? -3.718 -3.954 16.475 1.00 95.38 79 ASP A O 1
ATOM 631 N N . LEU A 1 80 ? -3.274 -2.603 14.749 1.00 97.00 80 LEU A N 1
ATOM 632 C CA . LEU A 1 80 ? -4.363 -3.090 13.902 1.00 97.00 80 LEU A CA 1
ATOM 633 C C . LEU A 1 80 ? -3.967 -4.398 13.206 1.00 97.00 80 LEU A C 1
ATOM 635 O O . LEU A 1 80 ? -3.657 -4.426 12.015 1.00 97.00 80 LEU A O 1
ATOM 639 N N . LEU A 1 81 ? -3.990 -5.504 13.950 1.00 96.62 81 LEU A N 1
ATOM 640 C CA . LEU A 1 81 ? -3.491 -6.812 13.497 1.00 96.62 81 LEU A CA 1
ATOM 641 C C . LEU A 1 81 ? -4.230 -7.389 12.275 1.00 96.62 81 LEU A C 1
ATOM 643 O O . LEU A 1 81 ? -3.691 -8.241 11.569 1.00 96.62 81 LEU A O 1
ATOM 647 N N . LYS A 1 82 ? -5.469 -6.950 12.025 1.00 98.25 82 LYS A N 1
ATOM 648 C CA . LYS A 1 82 ? -6.297 -7.399 10.893 1.00 98.25 82 LYS A CA 1
ATOM 649 C C . LYS A 1 82 ? -6.181 -6.509 9.655 1.00 98.25 82 LYS A C 1
ATOM 651 O O . LYS A 1 82 ? -6.702 -6.893 8.605 1.00 98.25 82 LYS A O 1
ATOM 656 N N . LEU A 1 83 ? -5.467 -5.385 9.746 1.00 98.38 83 LEU A N 1
ATOM 657 C CA . LEU A 1 83 ? -5.351 -4.416 8.663 1.00 98.38 83 LEU A CA 1
ATOM 658 C C . LEU A 1 83 ? -4.472 -4.963 7.540 1.00 98.38 83 LEU A C 1
ATOM 660 O O . LEU A 1 83 ? -3.279 -5.174 7.717 1.00 98.38 83 LEU A O 1
ATOM 664 N N . LYS A 1 84 ? -5.054 -5.156 6.357 1.00 98.38 84 LYS A N 1
ATOM 665 C CA . LYS A 1 84 ? -4.360 -5.737 5.198 1.00 98.38 84 LYS A CA 1
ATOM 666 C C . LYS A 1 84 ? -4.202 -4.757 4.046 1.00 98.38 84 LYS A C 1
ATOM 668 O O . LYS A 1 84 ? -3.265 -4.906 3.260 1.00 98.38 84 LYS A O 1
ATOM 673 N N . GLU A 1 85 ? -5.113 -3.790 3.930 1.00 98.56 85 GLU A N 1
ATOM 674 C CA . GLU A 1 85 ? -5.138 -2.833 2.826 1.00 98.56 85 GLU A CA 1
ATOM 675 C C . GLU A 1 85 ? -5.068 -1.382 3.312 1.00 98.56 85 GLU A C 1
ATOM 677 O O . GLU A 1 85 ? -5.885 -0.941 4.122 1.00 98.56 85 GLU A O 1
ATOM 682 N N . VAL A 1 86 ? -4.146 -0.613 2.736 1.00 97.31 86 VAL A N 1
ATOM 683 C CA . VAL A 1 86 ? -4.073 0.841 2.915 1.00 97.31 86 VAL A CA 1
ATOM 684 C C . VAL A 1 86 ? -4.166 1.525 1.563 1.00 97.31 86 VAL A C 1
ATOM 686 O O . VAL A 1 86 ? -3.471 1.157 0.616 1.00 97.31 86 VAL A O 1
ATOM 689 N N . GLU A 1 87 ? -5.002 2.552 1.482 1.00 96.50 87 GLU A N 1
ATOM 690 C CA . GLU A 1 87 ? -5.027 3.489 0.367 1.00 96.50 87 GLU A CA 1
ATOM 691 C C . GLU A 1 87 ? -4.739 4.902 0.876 1.00 96.50 87 GLU A C 1
ATOM 693 O O . GLU A 1 87 ? -5.445 5.419 1.741 1.00 96.50 87 GLU A O 1
ATOM 698 N N . LEU A 1 88 ? -3.690 5.525 0.344 1.00 93.81 88 LEU A N 1
ATOM 699 C CA . LEU A 1 88 ? -3.346 6.915 0.614 1.00 93.81 88 LEU A CA 1
ATOM 700 C C . LEU A 1 88 ? -3.762 7.750 -0.585 1.00 93.81 88 LEU A C 1
ATOM 702 O O . LEU A 1 88 ? -3.321 7.508 -1.712 1.00 93.81 88 LEU A O 1
ATOM 706 N N . THR A 1 89 ? -4.619 8.731 -0.334 1.00 89.94 89 THR A N 1
ATOM 707 C CA . THR A 1 89 ? -5.185 9.581 -1.377 1.00 89.94 89 THR A CA 1
ATOM 708 C C . THR A 1 89 ? -4.842 11.038 -1.122 1.00 89.94 89 THR A C 1
ATOM 710 O O . THR A 1 89 ? -4.908 11.530 0.004 1.00 89.94 89 THR A O 1
ATOM 713 N N . TYR A 1 90 ? -4.488 11.762 -2.172 1.00 81.69 90 TYR A N 1
ATOM 714 C CA . TYR A 1 90 ? -4.494 13.214 -2.142 1.00 81.69 90 TYR A CA 1
ATOM 715 C C . TYR A 1 90 ? -5.820 13.724 -2.696 1.00 81.69 90 TYR A C 1
ATOM 717 O O . TYR A 1 90 ? -6.185 13.412 -3.830 1.00 81.69 90 TYR A O 1
ATOM 725 N N . ASN A 1 91 ? -6.544 14.510 -1.900 1.00 63.03 91 ASN A N 1
ATOM 726 C CA . ASN A 1 91 ? -7.815 15.066 -2.336 1.00 63.03 91 ASN A CA 1
ATOM 727 C C . ASN A 1 91 ? -7.565 16.354 -3.136 1.00 63.03 91 ASN A C 1
ATOM 729 O O . ASN A 1 91 ? -7.246 17.396 -2.565 1.00 63.03 91 ASN A O 1
ATOM 733 N N . THR A 1 92 ? -7.711 16.290 -4.461 1.00 51.22 92 THR A N 1
ATOM 734 C CA . THR A 1 92 ? -7.560 17.437 -5.376 1.00 51.22 92 THR A CA 1
ATOM 735 C C . THR A 1 92 ? -8.798 18.334 -5.421 1.00 51.22 92 THR A C 1
ATOM 737 O O . THR A 1 92 ? -8.924 19.155 -6.324 1.00 51.22 92 THR A O 1
ATOM 740 N N . SER A 1 93 ? -9.731 18.216 -4.469 1.00 48.94 93 SER A N 1
ATOM 741 C CA . SER A 1 93 ? -10.952 19.032 -4.439 1.00 48.94 93 SER A CA 1
ATOM 742 C C . SER A 1 93 ? -10.701 20.541 -4.254 1.00 48.94 93 SER A C 1
ATOM 744 O O . SER A 1 93 ? -11.655 21.311 -4.270 1.00 48.94 93 SER A O 1
ATOM 746 N N . SER A 1 94 ? -9.446 20.983 -4.108 1.00 44.81 94 SER A N 1
ATOM 747 C CA . SER A 1 94 ? -9.062 22.383 -4.309 1.00 44.81 94 SER A CA 1
ATOM 748 C C . SER A 1 94 ? -8.633 22.589 -5.764 1.00 44.81 94 SER A C 1
ATOM 750 O O . SER A 1 94 ? -7.482 22.372 -6.132 1.00 44.81 94 SER A O 1
ATOM 752 N N . THR A 1 95 ? -9.574 23.024 -6.599 1.00 36.97 95 THR A N 1
ATOM 753 C CA . THR A 1 95 ? -9.378 23.453 -7.995 1.00 36.97 95 THR A CA 1
ATOM 754 C C . THR A 1 95 ? -8.604 24.767 -8.138 1.00 36.97 95 THR A C 1
ATOM 756 O O . THR A 1 95 ? -8.654 25.403 -9.189 1.00 36.97 95 THR A O 1
ATOM 759 N N . ASN A 1 96 ? -7.863 25.197 -7.119 1.00 40.94 96 ASN A N 1
ATOM 760 C CA . ASN A 1 96 ? -6.981 26.340 -7.263 1.00 40.94 96 ASN A CA 1
ATOM 761 C C . ASN A 1 96 ? -5.611 25.827 -7.693 1.00 40.94 96 ASN A C 1
ATOM 763 O O . ASN A 1 96 ? -4.843 25.310 -6.889 1.00 40.94 96 ASN A O 1
ATOM 767 N N . ASN A 1 97 ? -5.302 26.021 -8.976 1.00 42.12 97 ASN A N 1
ATOM 768 C CA . ASN A 1 97 ? -4.002 25.778 -9.615 1.00 42.12 97 ASN A CA 1
ATOM 769 C C . ASN A 1 97 ? -2.841 26.610 -9.017 1.00 42.12 97 ASN A C 1
ATOM 771 O O . ASN A 1 97 ? -1.783 26.734 -9.632 1.00 42.12 97 ASN A O 1
ATOM 775 N N . ASN A 1 98 ? -3.012 27.180 -7.823 1.00 43.47 98 ASN A N 1
ATOM 776 C CA . ASN A 1 98 ? -1.960 27.856 -7.090 1.00 43.47 98 ASN A CA 1
ATOM 777 C C . ASN A 1 98 ? -1.141 26.784 -6.368 1.00 43.47 98 ASN A C 1
ATOM 779 O O . ASN A 1 98 ? -1.495 26.299 -5.296 1.00 43.47 98 ASN A O 1
ATOM 783 N N . SER A 1 99 ? -0.017 26.415 -6.975 1.00 50.94 99 SER A N 1
ATOM 784 C CA . SER A 1 99 ? 0.962 25.458 -6.451 1.00 50.94 99 SER A CA 1
ATOM 785 C C . SER A 1 99 ? 1.572 25.841 -5.091 1.00 50.94 99 SER A C 1
ATOM 787 O O . SER A 1 99 ? 2.374 25.081 -4.555 1.00 50.94 99 SER A O 1
ATOM 789 N N . SER A 1 100 ? 1.242 27.013 -4.539 1.00 45.09 100 SER A N 1
ATOM 790 C CA . SER A 1 100 ? 1.829 27.556 -3.312 1.00 45.09 100 SER A CA 1
ATOM 791 C C . SER A 1 100 ? 1.356 26.859 -2.035 1.00 45.09 100 SER A C 1
ATOM 793 O O . SER A 1 100 ? 2.152 26.718 -1.111 1.00 45.09 100 SER A O 1
ATOM 795 N N . ASP A 1 101 ? 0.114 26.364 -1.979 1.00 45.59 101 ASP A N 1
ATOM 796 C CA . ASP A 1 101 ? -0.441 25.770 -0.746 1.00 45.59 101 ASP A CA 1
ATOM 797 C C . ASP A 1 101 ? -0.025 24.301 -0.556 1.00 45.59 101 ASP A C 1
ATOM 799 O O . ASP A 1 101 ? -0.035 23.772 0.558 1.00 45.59 101 ASP A O 1
ATOM 803 N N . ILE A 1 102 ? 0.401 23.644 -1.641 1.00 50.06 102 ILE A N 1
ATOM 804 C CA . ILE A 1 102 ? 0.868 22.247 -1.650 1.00 50.06 102 ILE A CA 1
ATOM 805 C C . ILE A 1 102 ? 2.167 22.105 -0.846 1.00 50.06 102 ILE A C 1
ATOM 807 O O . ILE A 1 102 ? 2.373 21.098 -0.176 1.00 50.06 102 ILE A O 1
ATOM 811 N N . ASN A 1 103 ? 3.008 23.140 -0.851 1.00 45.34 103 ASN A N 1
ATOM 812 C CA . ASN A 1 103 ? 4.310 23.124 -0.186 1.00 45.34 103 ASN A CA 1
ATOM 813 C C . ASN A 1 103 ? 4.232 23.434 1.321 1.00 45.34 103 ASN A C 1
ATOM 815 O O . ASN A 1 103 ? 5.241 23.335 2.012 1.00 45.34 103 ASN A O 1
ATOM 819 N N . SER A 1 104 ? 3.061 23.828 1.842 1.00 48.22 104 SER A N 1
ATOM 820 C CA . SER A 1 104 ? 2.905 24.234 3.248 1.00 48.22 104 SER A CA 1
ATOM 821 C C . SER A 1 104 ? 2.562 23.072 4.185 1.00 48.22 104 SER A C 1
ATOM 823 O O . SER A 1 104 ? 2.883 23.128 5.375 1.00 48.22 104 SER A O 1
ATOM 825 N N . ARG A 1 105 ? 1.921 22.013 3.682 1.00 54.09 105 ARG A N 1
ATOM 826 C CA . ARG A 1 105 ? 1.593 20.825 4.477 1.00 54.09 105 ARG A CA 1
ATOM 827 C C . ARG A 1 105 ? 2.687 19.795 4.265 1.00 54.09 105 ARG A C 1
ATOM 829 O O . ARG A 1 105 ? 2.784 19.236 3.181 1.00 54.09 105 ARG A O 1
ATOM 836 N N . GLY A 1 106 ? 3.509 19.572 5.291 1.00 60.00 106 GLY A N 1
ATOM 837 C CA . GLY A 1 106 ? 4.571 18.563 5.255 1.00 60.00 106 GLY A CA 1
ATOM 838 C C . GLY A 1 106 ? 4.076 17.205 4.739 1.00 60.00 106 GLY A C 1
ATOM 839 O O . GLY A 1 106 ? 2.890 16.875 4.845 1.00 60.00 106 GLY A O 1
ATOM 840 N N . SER A 1 107 ? 4.979 16.417 4.161 1.00 65.62 107 SER A N 1
ATOM 841 C CA . SER A 1 107 ? 4.663 15.067 3.696 1.00 65.62 107 SER A CA 1
ATOM 842 C C . SER A 1 107 ? 4.276 14.167 4.874 1.00 65.62 107 SER A C 1
ATOM 844 O O . SER A 1 107 ? 4.831 14.266 5.971 1.00 65.62 107 SER A O 1
ATOM 846 N N . THR A 1 108 ? 3.295 13.285 4.664 1.00 74.31 108 THR A N 1
ATOM 847 C CA . THR A 1 108 ? 3.049 12.190 5.610 1.00 74.31 108 THR A CA 1
ATOM 848 C C . THR A 1 108 ? 4.217 11.227 5.516 1.00 74.31 108 THR A C 1
ATOM 850 O O . THR A 1 108 ? 4.494 10.714 4.433 1.00 74.31 108 THR A O 1
ATOM 853 N N . SER A 1 109 ? 4.898 10.978 6.635 1.00 83.56 109 SER A N 1
ATOM 854 C CA . SER A 1 109 ? 5.983 9.999 6.652 1.00 83.56 109 SER A CA 1
ATOM 855 C C . SER A 1 109 ? 5.423 8.607 6.381 1.00 83.56 109 SER A C 1
ATOM 857 O O . SER A 1 109 ? 4.507 8.148 7.068 1.00 83.56 109 SER A O 1
ATOM 859 N N . LEU A 1 110 ? 5.993 7.926 5.390 1.00 88.94 110 LEU A N 1
ATOM 860 C CA . LEU A 1 110 ? 5.598 6.565 5.031 1.00 88.94 110 LEU A CA 1
ATOM 861 C C . LEU A 1 110 ? 6.350 5.506 5.846 1.00 88.94 110 LEU A C 1
ATOM 863 O O . LEU A 1 110 ? 6.011 4.326 5.778 1.00 88.94 110 LEU A O 1
ATOM 867 N N . SER A 1 111 ? 7.315 5.923 6.669 1.00 88.62 111 SER A N 1
ATOM 868 C CA . SER A 1 111 ? 8.154 5.041 7.487 1.00 88.62 111 SER A CA 1
ATOM 869 C C . SER A 1 111 ? 7.360 4.137 8.432 1.00 88.62 111 SER A C 1
ATOM 871 O O . SER A 1 111 ? 7.786 3.020 8.711 1.00 88.62 111 SER A O 1
ATOM 873 N N . ILE A 1 112 ? 6.164 4.554 8.861 1.00 88.38 112 ILE A N 1
ATOM 874 C CA . ILE A 1 112 ? 5.281 3.733 9.702 1.00 88.38 112 ILE A CA 1
ATOM 875 C C . ILE A 1 112 ? 4.863 2.417 9.026 1.00 88.38 112 ILE A C 1
ATOM 877 O O . ILE A 1 112 ? 4.592 1.425 9.699 1.00 88.38 112 ILE A O 1
ATOM 881 N N . PHE A 1 113 ? 4.844 2.379 7.691 1.00 91.06 113 PHE A N 1
ATOM 882 C CA . PHE A 1 113 ? 4.481 1.188 6.922 1.00 91.06 113 PHE A CA 1
ATOM 883 C C . PHE A 1 113 ? 5.632 0.190 6.767 1.00 91.06 113 PHE A C 1
ATOM 885 O O . PHE A 1 113 ? 5.406 -0.936 6.325 1.00 91.06 113 PHE A O 1
ATOM 892 N N . LYS A 1 114 ? 6.852 0.569 7.160 1.00 89.81 114 LYS A N 1
ATOM 893 C CA . LYS A 1 114 ? 8.022 -0.313 7.164 1.00 89.81 114 LYS A CA 1
ATOM 894 C C . LYS A 1 114 ? 7.841 -1.504 8.102 1.00 89.81 114 LYS A C 1
ATOM 896 O O . LYS A 1 114 ? 8.137 -2.634 7.724 1.00 89.81 114 LYS A O 1
ATOM 901 N N . ASP A 1 115 ? 7.326 -1.235 9.300 1.00 89.44 115 ASP A N 1
ATOM 902 C CA . ASP A 1 115 ? 7.170 -2.228 10.368 1.00 89.44 115 ASP A CA 1
ATOM 903 C C . ASP A 1 115 ? 5.743 -2.805 10.434 1.00 89.44 115 ASP A C 1
ATOM 905 O O . ASP A 1 115 ? 5.480 -3.764 11.161 1.00 89.44 115 ASP A O 1
ATOM 909 N N . ALA A 1 116 ? 4.820 -2.273 9.626 1.00 92.75 116 ALA A N 1
ATOM 910 C CA . ALA A 1 116 ? 3.437 -2.731 9.530 1.00 92.75 116 ALA A CA 1
ATOM 911 C C . ALA A 1 116 ? 3.318 -4.010 8.678 1.00 92.75 116 ALA A C 1
ATOM 913 O O . ALA A 1 116 ? 2.746 -4.032 7.585 1.00 92.75 116 ALA A O 1
ATOM 914 N N . THR A 1 117 ? 3.898 -5.100 9.182 1.00 92.75 117 THR A N 1
ATOM 915 C CA . THR A 1 117 ? 4.028 -6.382 8.471 1.00 92.75 117 THR A CA 1
ATOM 916 C C . THR A 1 117 ? 2.697 -7.060 8.122 1.00 92.75 117 THR A C 1
ATOM 918 O O . THR A 1 117 ? 2.673 -7.954 7.273 1.00 92.75 117 THR A O 1
ATOM 921 N N . GLN A 1 118 ? 1.590 -6.648 8.737 1.00 95.69 118 GLN A N 1
ATOM 922 C CA . GLN A 1 118 ? 0.245 -7.120 8.414 1.00 95.69 118 GLN A CA 1
ATOM 923 C C . GLN A 1 118 ? -0.296 -6.547 7.091 1.00 95.69 118 GLN A C 1
ATOM 925 O O . GLN A 1 118 ? -1.159 -7.159 6.456 1.00 95.69 118 GLN A O 1
ATOM 930 N N . ILE A 1 119 ? 0.230 -5.400 6.643 1.00 97.38 119 ILE A N 1
ATOM 931 C CA . ILE A 1 119 ? -0.249 -4.701 5.450 1.00 97.38 119 ILE A CA 1
ATOM 932 C C . ILE A 1 119 ? 0.360 -5.353 4.211 1.00 97.38 119 ILE A C 1
ATOM 934 O O . ILE A 1 119 ? 1.557 -5.258 3.939 1.00 97.38 119 ILE A O 1
ATOM 938 N N . ALA A 1 120 ? -0.496 -6.008 3.430 1.00 97.81 120 ALA A N 1
ATOM 939 C CA . ALA A 1 120 ? -0.100 -6.745 2.235 1.00 97.81 120 ALA A CA 1
ATOM 940 C C . ALA A 1 120 ? -0.382 -5.978 0.937 1.00 97.81 120 ALA A C 1
ATOM 942 O O . ALA A 1 120 ? 0.175 -6.333 -0.107 1.00 97.81 120 ALA A O 1
ATOM 943 N N . LYS A 1 121 ? -1.245 -4.955 0.977 1.00 98.56 121 LYS A N 1
ATOM 944 C CA . LYS A 1 121 ? -1.648 -4.179 -0.197 1.00 98.56 121 LYS A CA 1
ATOM 945 C C . LYS A 1 121 ? -1.646 -2.686 0.091 1.00 98.56 121 LYS A C 1
ATOM 947 O O . LYS A 1 121 ? -2.297 -2.225 1.027 1.00 98.56 121 LYS A O 1
ATOM 952 N N . MET A 1 122 ? -0.960 -1.945 -0.770 1.00 97.75 122 MET A N 1
ATOM 953 C CA . MET A 1 122 ? -0.867 -0.494 -0.705 1.00 97.75 122 MET A CA 1
ATOM 954 C C . MET A 1 122 ? -1.320 0.123 -2.023 1.00 97.75 122 MET A C 1
ATOM 956 O O . MET A 1 122 ? -0.884 -0.281 -3.100 1.00 97.75 122 MET A O 1
ATOM 960 N N . THR A 1 123 ? -2.210 1.106 -1.933 1.00 97.88 123 THR A N 1
ATOM 961 C CA . THR A 1 123 ? -2.630 1.943 -3.058 1.00 97.88 123 THR A CA 1
ATOM 962 C C . THR A 1 123 ? -2.238 3.386 -2.784 1.00 97.88 123 THR A C 1
ATOM 964 O O . THR A 1 123 ? -2.529 3.927 -1.722 1.00 97.88 123 THR A O 1
ATOM 967 N N . LEU A 1 124 ? -1.574 4.008 -3.747 1.00 95.81 124 LEU A N 1
ATOM 968 C CA . LEU A 1 124 ? -1.152 5.399 -3.709 1.00 95.81 124 LEU A CA 1
ATOM 969 C C . LEU A 1 124 ? -1.884 6.130 -4.830 1.00 95.81 124 LEU A C 1
ATOM 971 O O . LEU A 1 124 ? -1.796 5.711 -5.984 1.00 95.81 124 LEU A O 1
ATOM 975 N N . ARG A 1 125 ? -2.610 7.202 -4.504 1.00 93.38 125 ARG A N 1
ATOM 976 C CA . ARG A 1 125 ? -3.350 8.007 -5.483 1.00 93.38 125 ARG A CA 1
ATOM 977 C C . ARG A 1 125 ? -3.129 9.494 -5.258 1.00 93.38 125 ARG A C 1
ATOM 979 O O . ARG A 1 125 ? -3.401 10.003 -4.174 1.00 93.38 125 ARG A O 1
ATOM 986 N N . GLY A 1 126 ? -2.649 10.204 -6.275 1.00 89.75 126 GLY A N 1
ATOM 987 C CA . GLY A 1 126 ? -2.432 11.654 -6.212 1.00 89.75 126 GLY A CA 1
ATOM 988 C C . GLY A 1 126 ? -1.362 12.100 -5.213 1.00 89.75 126 GLY A C 1
ATOM 989 O O . GLY A 1 126 ? -1.193 13.295 -4.997 1.00 89.75 126 GLY A O 1
ATOM 990 N N . THR A 1 127 ? -0.645 11.161 -4.596 1.00 90.00 127 THR A N 1
ATOM 991 C CA . THR A 1 127 ? 0.318 11.395 -3.515 1.00 90.00 127 THR A CA 1
ATOM 992 C C . THR A 1 127 ? 1.552 12.184 -3.947 1.00 90.00 127 THR A C 1
ATOM 994 O O . THR A 1 127 ? 2.213 12.755 -3.089 1.00 90.00 127 THR A O 1
ATOM 997 N N . ARG A 1 128 ? 1.853 12.249 -5.256 1.00 90.38 128 ARG A N 1
ATOM 998 C CA . ARG A 1 128 ? 3.006 12.971 -5.829 1.00 90.38 128 ARG A CA 1
ATOM 999 C C . ARG A 1 128 ? 4.343 12.626 -5.154 1.00 90.38 128 ARG A C 1
ATOM 1001 O O . ARG A 1 128 ? 5.190 13.500 -4.990 1.00 90.38 128 ARG A O 1
ATOM 1008 N N . LEU A 1 129 ? 4.520 11.361 -4.777 1.00 90.88 129 LEU A N 1
ATOM 1009 C CA . LEU A 1 129 ? 5.745 10.871 -4.149 1.00 90.88 129 LEU A CA 1
ATOM 1010 C C . LEU A 1 129 ? 6.936 10.991 -5.098 1.00 90.88 129 LEU A C 1
ATOM 1012 O O . LEU A 1 129 ? 6.782 10.893 -6.318 1.00 90.88 129 LEU A O 1
ATOM 1016 N N . LYS A 1 130 ? 8.118 11.145 -4.520 1.00 92.75 130 LYS A N 1
ATOM 1017 C CA . LYS A 1 130 ? 9.416 11.022 -5.182 1.00 92.75 130 LYS A CA 1
ATOM 1018 C C . LYS A 1 130 ? 10.069 9.687 -4.841 1.00 92.75 130 LYS A C 1
ATOM 1020 O O . LYS A 1 130 ? 9.590 8.965 -3.962 1.00 92.75 130 LYS A O 1
ATOM 1025 N N . GLN A 1 131 ? 11.176 9.367 -5.507 1.00 93.12 131 GLN A N 1
ATOM 1026 C CA . GLN A 1 131 ? 11.916 8.132 -5.253 1.00 93.12 131 GLN A CA 1
ATOM 1027 C C . GLN A 1 131 ? 12.301 7.962 -3.774 1.00 93.12 131 GLN A C 1
ATOM 1029 O O . GLN A 1 131 ? 12.187 6.862 -3.233 1.00 93.12 131 GLN A O 1
ATOM 1034 N N . ASP A 1 132 ? 12.722 9.041 -3.109 1.00 90.44 132 ASP A N 1
ATOM 1035 C CA . ASP A 1 132 ? 13.117 8.986 -1.698 1.00 90.44 132 ASP A CA 1
ATOM 1036 C C . ASP A 1 132 ? 11.932 8.715 -0.760 1.00 90.44 132 ASP A C 1
ATOM 1038 O O . ASP A 1 132 ? 12.090 7.971 0.203 1.00 90.44 132 ASP A O 1
ATOM 1042 N N . ASP A 1 133 ? 10.724 9.195 -1.078 1.00 91.31 133 ASP A N 1
ATOM 1043 C CA . ASP A 1 133 ? 9.533 8.890 -0.275 1.00 91.31 133 ASP A CA 1
ATOM 1044 C C . ASP A 1 133 ? 9.150 7.401 -0.371 1.00 91.31 133 ASP A C 1
ATOM 1046 O O . ASP A 1 133 ? 8.656 6.812 0.587 1.00 91.31 133 ASP A O 1
ATOM 1050 N N . LEU A 1 134 ? 9.370 6.757 -1.525 1.00 90.00 134 LEU A N 1
ATOM 1051 C CA . LEU A 1 134 ? 9.117 5.317 -1.671 1.00 90.00 134 LEU A CA 1
ATOM 1052 C C . LEU A 1 134 ? 10.064 4.483 -0.799 1.00 90.00 134 LEU A C 1
ATOM 1054 O O . LEU A 1 134 ? 9.658 3.456 -0.247 1.00 90.00 134 LEU A O 1
ATOM 1058 N N . ARG A 1 135 ? 11.314 4.935 -0.632 1.00 90.81 135 ARG A N 1
ATOM 1059 C CA . ARG A 1 135 ? 12.329 4.239 0.175 1.00 90.81 135 ARG A CA 1
ATOM 1060 C C . ARG A 1 135 ? 11.948 4.125 1.647 1.00 90.81 135 ARG A C 1
ATOM 1062 O O . ARG A 1 135 ? 12.358 3.157 2.293 1.00 90.81 135 ARG A O 1
ATOM 1069 N N . ASP A 1 136 ? 11.124 5.041 2.155 1.00 89.88 136 ASP A N 1
ATOM 1070 C CA . ASP A 1 136 ? 10.651 5.036 3.543 1.00 89.88 136 ASP A CA 1
ATOM 1071 C C . ASP A 1 136 ? 9.956 3.724 3.935 1.00 89.88 136 ASP A C 1
ATOM 1073 O O . ASP A 1 136 ? 10.072 3.287 5.082 1.00 89.88 136 ASP A O 1
ATOM 1077 N N . PHE A 1 137 ? 9.262 3.075 2.994 1.00 91.00 137 PHE A N 1
ATOM 1078 C CA . PHE A 1 137 ? 8.539 1.823 3.243 1.00 91.00 137 PHE A CA 1
ATOM 1079 C C . PHE A 1 137 ? 8.974 0.659 2.342 1.00 91.00 137 PHE A C 1
ATOM 1081 O O . PHE A 1 137 ? 8.592 -0.486 2.593 1.00 91.00 137 PHE A O 1
ATOM 1088 N N . ALA A 1 138 ? 9.753 0.906 1.286 1.00 90.44 138 ALA A N 1
ATOM 1089 C CA . ALA A 1 138 ? 10.153 -0.138 0.343 1.00 90.44 138 ALA A CA 1
ATOM 1090 C C . ALA A 1 138 ? 10.963 -1.259 1.016 1.00 90.44 138 ALA A C 1
ATOM 1092 O O . ALA A 1 138 ? 10.766 -2.440 0.719 1.00 90.44 138 ALA A O 1
ATOM 1093 N N . ASN A 1 139 ? 11.825 -0.907 1.970 1.00 87.12 139 ASN A N 1
ATOM 1094 C CA . ASN A 1 139 ? 12.642 -1.866 2.707 1.00 87.12 139 ASN A CA 1
ATOM 1095 C C . ASN A 1 139 ? 11.842 -2.521 3.836 1.00 87.12 139 ASN A C 1
ATOM 1097 O O . ASN A 1 139 ? 11.203 -1.828 4.614 1.00 87.12 139 ASN A O 1
ATOM 1101 N N . LYS A 1 140 ? 11.941 -3.847 3.986 1.00 82.50 140 LYS A N 1
ATOM 1102 C CA . LYS A 1 140 ? 11.300 -4.657 5.052 1.00 82.50 140 LYS A CA 1
ATOM 1103 C C . LYS A 1 140 ? 9.766 -4.729 5.054 1.00 82.50 140 LYS A C 1
ATOM 1105 O O . LYS A 1 140 ? 9.232 -5.541 5.809 1.00 82.50 140 LYS A O 1
ATOM 1110 N N . SER A 1 141 ? 9.059 -3.979 4.210 1.00 88.56 141 SER A N 1
ATOM 1111 C CA . SER A 1 141 ? 7.601 -4.099 4.149 1.00 88.56 141 SER A CA 1
ATOM 1112 C C . SER A 1 141 ? 7.152 -5.466 3.621 1.00 88.56 141 SER A C 1
ATOM 1114 O O . SER A 1 141 ? 7.819 -6.125 2.817 1.00 88.56 141 SER A O 1
ATOM 1116 N N . ASN A 1 142 ? 5.966 -5.889 4.064 1.00 94.38 142 ASN A N 1
ATOM 1117 C CA . ASN A 1 142 ? 5.303 -7.105 3.586 1.00 94.38 142 ASN A CA 1
ATOM 1118 C C . ASN A 1 142 ? 4.371 -6.851 2.390 1.00 94.38 142 ASN A C 1
ATOM 1120 O O . ASN A 1 142 ? 3.554 -7.707 2.040 1.00 94.38 142 ASN A O 1
ATOM 1124 N N . ILE A 1 143 ? 4.508 -5.695 1.734 1.00 96.94 143 ILE A N 1
ATOM 1125 C CA . ILE A 1 143 ? 3.663 -5.308 0.608 1.00 96.94 143 ILE A CA 1
ATOM 1126 C C . ILE A 1 143 ? 3.862 -6.305 -0.534 1.00 96.94 143 ILE A C 1
ATOM 1128 O O . ILE A 1 143 ? 4.932 -6.433 -1.125 1.00 96.94 143 ILE A O 1
ATOM 1132 N N . SER A 1 144 ? 2.784 -7.018 -0.837 1.00 97.62 144 SER A N 1
ATOM 1133 C CA . SER A 1 144 ? 2.692 -7.993 -1.922 1.00 97.62 144 SER A CA 1
ATOM 1134 C C . SER A 1 144 ? 1.979 -7.433 -3.152 1.00 97.62 144 SER A C 1
ATOM 1136 O O . SER A 1 144 ? 2.155 -7.947 -4.256 1.00 97.62 144 SER A O 1
ATOM 1138 N N . CYS A 1 145 ? 1.206 -6.361 -2.974 1.00 98.56 145 CYS A N 1
ATOM 1139 C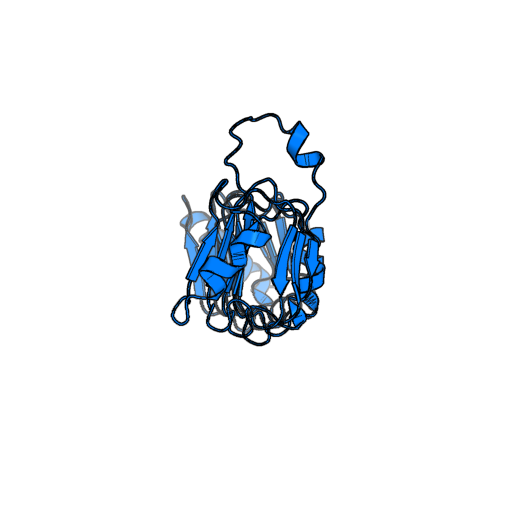 CA . CYS A 1 145 ? 0.509 -5.651 -4.034 1.00 98.56 145 CYS A CA 1
ATOM 1140 C C . CYS A 1 145 ? 0.718 -4.143 -3.869 1.00 98.56 145 CYS A C 1
ATOM 1142 O O . CYS A 1 145 ? 0.285 -3.568 -2.868 1.00 98.56 145 CYS A O 1
ATOM 1144 N N . LEU A 1 146 ? 1.367 -3.518 -4.851 1.00 98.31 146 LEU A N 1
ATOM 1145 C CA . LEU A 1 146 ? 1.558 -2.071 -4.908 1.00 98.31 146 LEU A CA 1
ATOM 1146 C C . LEU A 1 146 ? 0.812 -1.507 -6.116 1.00 98.31 146 LEU A C 1
ATOM 1148 O O . LEU A 1 146 ? 1.034 -1.930 -7.251 1.00 98.31 146 LEU A O 1
ATOM 1152 N N . MET A 1 147 ? -0.067 -0.542 -5.859 1.00 98.44 147 MET A N 1
ATOM 1153 C CA . MET A 1 147 ? -0.825 0.169 -6.882 1.00 98.44 147 MET A CA 1
ATOM 1154 C C . MET A 1 147 ? -0.471 1.655 -6.836 1.00 98.44 147 MET A C 1
ATOM 1156 O O . MET A 1 147 ? -0.685 2.309 -5.818 1.00 98.44 147 MET A O 1
ATOM 1160 N N . MET A 1 148 ? 0.049 2.189 -7.935 1.00 97.06 148 MET A N 1
ATOM 1161 C CA . MET A 1 148 ? 0.403 3.600 -8.090 1.00 97.06 148 MET A CA 1
ATOM 1162 C C . MET A 1 148 ? -0.494 4.217 -9.157 1.00 97.06 148 MET A C 1
ATOM 1164 O O . MET A 1 148 ? -0.390 3.868 -10.333 1.00 97.06 148 MET A O 1
ATOM 1168 N N . LEU A 1 149 ? -1.418 5.076 -8.736 1.00 95.06 149 LEU A N 1
ATOM 1169 C CA . LEU A 1 149 ? -2.527 5.580 -9.541 1.00 95.06 149 LEU A CA 1
ATOM 1170 C C . LEU A 1 149 ? -2.506 7.112 -9.598 1.00 95.06 149 LEU A C 1
ATOM 1172 O O . LEU A 1 149 ? -2.142 7.757 -8.621 1.00 95.06 149 LEU A O 1
ATOM 1176 N N . ASP A 1 150 ? -2.954 7.693 -10.708 1.00 89.69 150 ASP A N 1
ATOM 1177 C CA . ASP A 1 150 ? -3.265 9.121 -10.891 1.00 89.69 150 ASP A CA 1
ATOM 1178 C C . ASP A 1 150 ? -2.305 10.085 -10.180 1.00 89.69 150 ASP A C 1
ATOM 1180 O O . ASP A 1 150 ? -2.563 10.516 -9.059 1.00 89.69 150 ASP A O 1
ATOM 1184 N N . HIS A 1 151 ? -1.198 10.473 -10.815 1.00 89.88 151 HIS A N 1
ATOM 1185 C CA . HIS A 1 151 ? -0.236 11.417 -10.222 1.00 89.88 151 HIS A CA 1
ATOM 1186 C C . HIS A 1 151 ? 0.282 10.996 -8.827 1.00 89.88 151 HIS A C 1
ATOM 1188 O O . HIS A 1 151 ? 0.660 11.840 -8.012 1.00 89.88 151 HIS A O 1
ATOM 1194 N N . SER A 1 152 ? 0.310 9.694 -8.522 1.00 93.12 152 SER A N 1
ATOM 1195 C CA . SER A 1 152 ? 0.898 9.169 -7.282 1.00 93.12 152 SER A CA 1
ATOM 1196 C C . SER A 1 152 ? 2.406 9.373 -7.197 1.00 93.12 152 SER A C 1
ATOM 1198 O O . SER A 1 152 ? 2.953 9.373 -6.098 1.00 93.12 152 SER A O 1
ATOM 1200 N N . TYR A 1 153 ? 3.068 9.533 -8.342 1.00 93.88 153 TYR A N 1
ATOM 1201 C CA . TYR A 1 153 ? 4.512 9.683 -8.460 1.00 93.88 153 TYR A CA 1
ATOM 1202 C C . TYR A 1 153 ? 4.843 10.925 -9.287 1.00 93.88 153 TYR A C 1
ATOM 1204 O O . TYR A 1 153 ? 4.257 11.136 -10.351 1.00 93.88 153 TYR A O 1
ATOM 1212 N N . ALA A 1 154 ? 5.727 11.772 -8.769 1.00 92.12 154 ALA A N 1
ATOM 1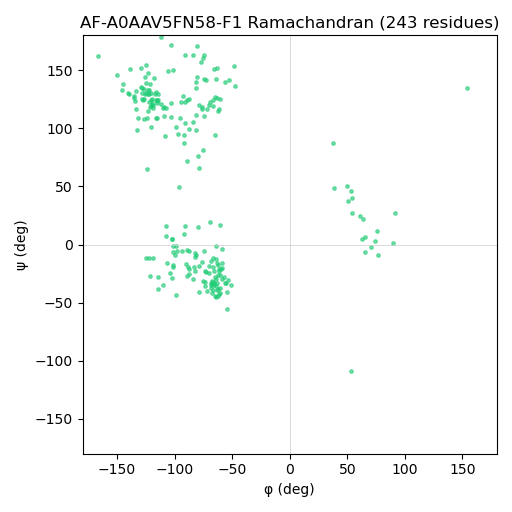213 C CA . ALA A 1 154 ? 6.065 13.057 -9.371 1.00 92.12 154 ALA A CA 1
ATOM 1214 C C . ALA A 1 154 ? 7.127 12.930 -10.473 1.00 92.12 154 ALA A C 1
ATOM 1216 O O . ALA A 1 154 ? 7.129 13.721 -11.418 1.00 92.12 154 ALA A O 1
ATOM 1217 N N . GLU A 1 155 ? 8.008 11.941 -10.355 1.00 94.38 155 GLU A N 1
ATOM 1218 C CA . GLU A 1 155 ? 9.168 11.758 -11.225 1.00 94.38 155 GLU A CA 1
ATOM 1219 C C . GLU A 1 155 ? 8.845 10.862 -12.429 1.00 94.38 155 GLU A C 1
ATOM 1221 O O . GLU A 1 155 ? 7.832 10.160 -12.469 1.00 94.38 155 GLU A O 1
ATOM 1226 N N . SER A 1 156 ? 9.702 10.914 -13.449 1.00 94.94 156 SER A N 1
ATOM 1227 C CA . SER A 1 156 ? 9.544 10.106 -14.661 1.00 94.94 156 SER A CA 1
ATOM 1228 C C . SER A 1 156 ? 10.182 8.723 -14.574 1.00 94.94 156 SER A C 1
ATOM 1230 O O . SER A 1 156 ? 9.823 7.835 -15.349 1.00 94.94 156 SER A O 1
ATOM 1232 N N . GLU A 1 157 ? 11.137 8.561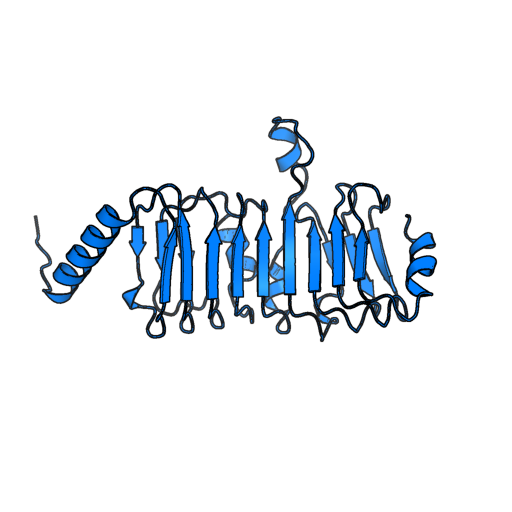 -13.658 1.00 96.31 157 GLU A N 1
ATOM 1233 C CA . GLU A 1 157 ? 11.898 7.335 -13.446 1.00 96.31 157 GLU A CA 1
ATOM 1234 C C . GLU A 1 157 ? 11.539 6.714 -12.099 1.00 96.31 157 GLU A C 1
ATOM 1236 O O . GLU A 1 157 ? 11.681 7.346 -11.053 1.00 96.31 157 GLU A O 1
ATOM 1241 N N . LEU A 1 158 ? 11.056 5.474 -12.149 1.00 97.50 158 LEU A N 1
ATOM 1242 C CA . LEU A 1 158 ? 10.771 4.659 -10.979 1.00 97.50 158 LEU A CA 1
ATOM 1243 C C . LEU A 1 158 ? 11.816 3.549 -10.872 1.00 97.50 158 LEU A C 1
ATOM 1245 O O . LEU A 1 158 ? 11.879 2.665 -11.730 1.00 97.50 158 LEU A O 1
ATOM 1249 N N . THR A 1 159 ? 12.590 3.566 -9.793 1.00 97.50 159 THR A N 1
ATOM 1250 C CA . THR A 1 159 ? 13.666 2.603 -9.564 1.00 97.50 159 THR A CA 1
ATOM 1251 C C . THR A 1 159 ? 13.374 1.750 -8.339 1.00 97.50 159 THR A C 1
ATOM 1253 O O . THR A 1 159 ? 13.061 2.260 -7.265 1.00 97.50 159 THR A O 1
ATOM 1256 N N . PHE A 1 160 ? 13.515 0.439 -8.503 1.00 97.25 160 PHE A N 1
ATOM 1257 C CA . PHE A 1 160 ? 13.520 -0.533 -7.418 1.00 97.25 160 PHE A CA 1
ATOM 1258 C C . PHE A 1 160 ? 14.968 -0.950 -7.161 1.00 97.25 160 PHE A C 1
ATOM 1260 O O . PHE A 1 160 ? 15.593 -1.604 -8.002 1.00 97.25 160 PHE A O 1
ATOM 1267 N N . ASN A 1 161 ? 15.512 -0.528 -6.022 1.00 96.31 161 ASN A N 1
ATOM 1268 C CA . ASN A 1 161 ? 16.886 -0.817 -5.625 1.00 96.31 161 ASN A CA 1
ATOM 1269 C C . ASN A 1 161 ? 17.005 -2.224 -5.020 1.00 96.31 161 ASN A C 1
ATOM 1271 O O . ASN A 1 161 ? 16.012 -2.909 -4.765 1.00 96.31 161 ASN A O 1
ATOM 1275 N N . GLU A 1 162 ? 18.242 -2.663 -4.807 1.00 95.56 162 GLU A N 1
ATOM 1276 C CA . GLU A 1 162 ? 18.533 -3.918 -4.113 1.00 95.56 162 GLU A CA 1
ATOM 1277 C C . GLU A 1 162 ? 17.814 -3.976 -2.753 1.00 95.56 162 GLU A C 1
ATOM 1279 O O . GLU A 1 162 ? 17.676 -2.965 -2.066 1.00 95.56 162 GLU A O 1
ATOM 1284 N N . ASP A 1 163 ? 17.310 -5.160 -2.402 1.00 94.25 163 ASP A N 1
ATOM 1285 C CA . ASP A 1 163 ? 16.563 -5.452 -1.170 1.00 94.25 163 ASP A CA 1
ATOM 1286 C C . ASP A 1 163 ? 15.222 -4.715 -0.960 1.00 94.25 163 ASP A C 1
ATOM 1288 O O . ASP A 1 163 ? 14.546 -4.921 0.057 1.00 94.25 163 ASP A O 1
ATOM 1292 N N . GLU A 1 164 ? 14.757 -3.934 -1.938 1.00 95.88 164 GLU A N 1
ATOM 1293 C CA . GLU A 1 164 ? 13.452 -3.275 -1.882 1.00 95.88 164 GLU A CA 1
ATOM 1294 C C . GLU A 1 164 ? 12.302 -4.222 -2.279 1.00 95.88 164 GLU A C 1
ATOM 1296 O O . GLU A 1 164 ? 12.377 -5.001 -3.237 1.00 95.88 164 GLU A O 1
ATOM 1301 N N . LEU A 1 165 ? 11.185 -4.120 -1.544 1.00 95.44 165 LEU A N 1
ATOM 1302 C CA . LEU A 1 165 ? 9.896 -4.760 -1.838 1.00 95.44 165 LEU A CA 1
ATOM 1303 C C . LEU A 1 165 ? 9.980 -6.284 -2.050 1.00 95.44 165 LEU A C 1
ATOM 1305 O O . LEU A 1 165 ? 9.364 -6.860 -2.948 1.00 95.44 165 LEU A O 1
ATOM 1309 N N . LEU A 1 166 ? 10.693 -6.973 -1.156 1.00 95.81 166 LEU A N 1
ATOM 1310 C CA . LEU A 1 166 ? 10.976 -8.416 -1.231 1.00 95.81 166 LEU A CA 1
ATOM 1311 C C . LEU A 1 166 ? 9.747 -9.344 -1.269 1.00 95.81 166 LEU A C 1
ATOM 1313 O O . LEU A 1 166 ? 9.868 -10.536 -1.581 1.00 95.81 166 LEU A O 1
ATOM 1317 N N . LYS A 1 167 ? 8.560 -8.844 -0.907 1.00 97.19 167 LYS A N 1
ATOM 1318 C CA . LYS A 1 167 ? 7.297 -9.598 -0.951 1.00 97.19 167 LYS A CA 1
ATOM 1319 C C . LYS A 1 167 ? 6.418 -9.260 -2.153 1.00 97.19 167 LYS A C 1
ATOM 1321 O O . LYS A 1 167 ? 5.420 -9.956 -2.346 1.00 97.19 167 LYS A O 1
ATOM 1326 N N . LEU A 1 168 ? 6.786 -8.260 -2.955 1.00 98.12 168 LEU A N 1
ATOM 1327 C CA . LEU A 1 168 ? 5.975 -7.769 -4.061 1.00 98.12 168 LEU A CA 1
ATOM 1328 C C . LEU A 1 168 ? 5.729 -8.876 -5.082 1.0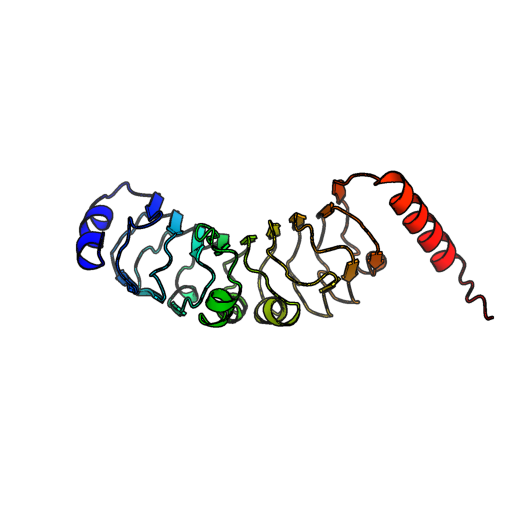0 98.12 168 LEU A C 1
ATOM 1330 O O . LEU A 1 168 ? 6.661 -9.499 -5.578 1.00 98.12 168 LEU A O 1
ATOM 1334 N N . ASN A 1 169 ? 4.456 -9.121 -5.367 1.00 98.31 169 ASN A N 1
ATOM 1335 C CA . ASN A 1 169 ? 3.969 -10.117 -6.315 1.00 98.31 169 ASN A CA 1
ATOM 1336 C C . ASN A 1 169 ? 3.272 -9.433 -7.503 1.00 98.31 169 ASN A C 1
ATOM 1338 O O . ASN A 1 169 ? 3.428 -9.852 -8.651 1.00 98.31 169 ASN A O 1
ATOM 1342 N N . LEU A 1 170 ? 2.539 -8.354 -7.220 1.00 98.69 170 LEU A N 1
ATOM 1343 C CA . LEU A 1 170 ? 1.773 -7.585 -8.192 1.00 98.69 170 LEU A CA 1
ATOM 1344 C C . LEU A 1 170 ? 2.136 -6.102 -8.115 1.00 98.69 170 LEU A C 1
ATOM 1346 O O . LEU A 1 170 ? 1.994 -5.479 -7.062 1.00 98.69 170 LEU A O 1
ATOM 1350 N N . LEU A 1 171 ? 2.541 -5.545 -9.252 1.00 98.56 171 LEU A N 1
ATOM 1351 C CA . LEU A 1 171 ? 2.747 -4.115 -9.437 1.00 98.56 171 LEU A CA 1
ATOM 1352 C C . LEU A 1 171 ? 1.749 -3.585 -10.468 1.00 98.56 171 LEU A C 1
ATOM 1354 O O . LEU A 1 171 ? 1.707 -4.079 -11.594 1.00 98.56 171 LEU A O 1
ATOM 1358 N N . ILE A 1 172 ? 0.954 -2.587 -10.085 1.00 98.50 172 ILE A N 1
ATOM 1359 C CA . ILE A 1 172 ? 0.033 -1.887 -10.986 1.00 98.50 172 ILE A CA 1
ATOM 1360 C C . ILE A 1 172 ? 0.438 -0.420 -11.039 1.00 98.50 172 ILE A C 1
ATOM 1362 O O . ILE A 1 172 ? 0.379 0.287 -10.034 1.00 98.50 172 ILE A O 1
ATOM 1366 N N . LEU A 1 173 ? 0.814 0.039 -12.225 1.00 97.38 173 LEU A N 1
ATOM 1367 C CA . LEU A 1 173 ? 1.220 1.408 -12.495 1.00 97.38 173 LEU A CA 1
ATOM 1368 C C . LEU A 1 173 ? 0.228 2.027 -13.469 1.00 97.38 173 LEU A C 1
ATOM 1370 O O . LEU A 1 173 ? 0.215 1.691 -14.647 1.00 97.38 173 LEU A O 1
ATOM 1374 N N . ASN A 1 174 ? -0.590 2.945 -12.977 1.00 94.69 174 ASN A N 1
ATOM 1375 C CA . ASN A 1 174 ? -1.426 3.818 -13.786 1.00 94.69 174 ASN A CA 1
ATOM 1376 C C . ASN A 1 174 ? -1.110 5.271 -13.423 1.00 94.69 174 ASN A C 1
ATOM 1378 O O . ASN A 1 174 ? -1.918 5.981 -12.828 1.00 94.69 174 ASN A O 1
ATOM 1382 N N . CYS A 1 175 ? 0.124 5.680 -13.713 1.00 89.50 175 CYS A N 1
ATOM 1383 C CA . CYS A 1 175 ? 0.638 7.005 -13.399 1.00 89.50 175 CYS A CA 1
ATOM 1384 C C . CYS A 1 175 ? 1.322 7.576 -14.640 1.00 89.50 175 CYS A C 1
ATOM 1386 O O . CYS A 1 175 ? 2.401 7.131 -15.026 1.00 89.50 175 CYS A O 1
ATOM 1388 N N . SER A 1 176 ? 0.694 8.583 -15.251 1.00 86.56 176 SER A N 1
ATOM 1389 C CA . SER A 1 176 ? 1.093 9.152 -16.546 1.00 86.56 176 SER A CA 1
ATOM 1390 C C . SER A 1 176 ? 2.511 9.723 -16.593 1.00 86.56 176 SER A C 1
ATOM 1392 O O . SER A 1 176 ? 3.053 9.897 -17.681 1.00 86.56 176 SER A O 1
ATOM 1394 N N . ASN A 1 177 ? 3.087 10.063 -15.438 1.00 91.44 177 ASN A N 1
ATOM 1395 C CA . ASN A 1 177 ? 4.425 10.639 -15.345 1.00 91.44 177 ASN A CA 1
ATOM 1396 C C . ASN A 1 177 ? 5.523 9.591 -15.571 1.00 91.44 177 ASN A C 1
ATOM 1398 O O . ASN A 1 177 ? 6.570 9.933 -16.114 1.00 91.44 177 ASN A O 1
ATOM 1402 N N . ILE A 1 178 ? 5.279 8.333 -15.190 1.00 94.31 178 ILE A N 1
ATOM 1403 C CA . ILE A 1 178 ? 6.281 7.267 -15.246 1.00 94.31 178 ILE A CA 1
ATOM 1404 C C . ILE A 1 178 ? 6.443 6.814 -16.695 1.00 94.31 178 ILE A C 1
ATOM 1406 O O . ILE A 1 178 ? 5.513 6.263 -17.286 1.00 94.31 178 ILE A O 1
ATOM 1410 N N . ASN A 1 179 ? 7.640 7.013 -17.244 1.00 93.81 179 ASN A N 1
ATOM 1411 C CA . ASN A 1 179 ? 8.021 6.553 -18.582 1.00 93.81 179 ASN A CA 1
ATOM 1412 C C . ASN A 1 179 ? 9.288 5.678 -18.581 1.00 93.81 179 ASN A C 1
ATOM 1414 O O . ASN A 1 179 ? 9.561 5.018 -19.585 1.00 93.81 179 ASN A O 1
ATOM 1418 N N . ASN A 1 180 ? 10.016 5.623 -17.461 1.00 95.44 180 ASN A N 1
ATOM 1419 C CA . ASN A 1 180 ? 11.150 4.733 -17.238 1.00 95.44 180 ASN A CA 1
ATOM 1420 C C . ASN A 1 180 ? 10.946 3.935 -15.949 1.00 95.44 180 ASN A C 1
ATOM 1422 O O . ASN A 1 180 ? 10.599 4.502 -14.912 1.00 95.44 180 ASN A O 1
ATOM 1426 N N . ILE A 1 181 ? 11.197 2.629 -16.011 1.00 97.12 181 ILE A N 1
ATOM 1427 C CA . ILE A 1 181 ? 11.223 1.759 -14.833 1.00 97.12 181 ILE A CA 1
ATOM 1428 C C . ILE A 1 181 ? 12.523 0.961 -14.830 1.00 97.12 181 ILE A C 1
ATOM 1430 O O . ILE A 1 181 ? 12.886 0.370 -15.851 1.00 97.12 181 ILE A O 1
ATOM 1434 N N . SER A 1 182 ? 13.177 0.896 -13.675 1.00 97.56 182 SER A N 1
ATOM 1435 C CA . SER A 1 182 ? 14.454 0.208 -13.488 1.00 97.56 182 SER A CA 1
ATOM 1436 C C . SER A 1 182 ? 14.382 -0.758 -12.304 1.00 97.56 182 SER A C 1
ATOM 1438 O O . SER A 1 182 ? 14.058 -0.360 -11.190 1.00 97.56 182 SER A O 1
ATOM 1440 N N . PHE A 1 183 ? 14.710 -2.031 -12.533 1.00 98.06 183 PHE A N 1
ATOM 1441 C CA . PHE A 1 183 ? 14.832 -3.049 -11.483 1.00 98.06 183 PHE A CA 1
ATOM 1442 C C . PHE A 1 183 ? 16.298 -3.436 -11.280 1.00 98.06 183 PHE A C 1
ATOM 1444 O O . PHE A 1 183 ? 16.902 -4.088 -12.133 1.00 98.06 183 PHE A O 1
ATOM 1451 N N . HIS A 1 184 ? 16.895 -3.068 -10.150 1.00 97.56 184 HIS A N 1
ATOM 1452 C CA . HIS A 1 184 ? 18.255 -3.497 -9.821 1.00 97.56 184 HIS A CA 1
ATOM 1453 C C . HIS A 1 184 ? 18.290 -4.974 -9.403 1.00 97.56 184 HIS A C 1
ATOM 1455 O O . HIS A 1 184 ? 17.257 -5.584 -9.104 1.00 97.56 184 HIS A O 1
ATOM 1461 N N . SER A 1 185 ? 19.483 -5.571 -9.410 1.00 96.81 185 SER A N 1
ATOM 1462 C CA . SER A 1 185 ? 19.669 -6.936 -8.907 1.00 96.81 185 SER A CA 1
ATOM 1463 C C . SER A 1 185 ? 19.173 -7.037 -7.461 1.00 96.81 185 SER A C 1
ATOM 1465 O O . SER A 1 185 ? 19.337 -6.102 -6.685 1.00 96.81 185 SER A O 1
ATOM 1467 N N . GLY A 1 186 ? 18.510 -8.142 -7.117 1.00 95.44 186 GLY A N 1
ATOM 1468 C CA . GLY A 1 186 ? 17.938 -8.353 -5.781 1.00 95.44 186 GLY A CA 1
ATOM 1469 C C . GLY A 1 186 ? 16.629 -7.603 -5.492 1.00 95.44 186 GLY A C 1
ATOM 1470 O O . GLY A 1 186 ? 15.976 -7.913 -4.498 1.00 95.44 186 GLY A O 1
ATOM 1471 N N . SER A 1 187 ? 16.193 -6.681 -6.359 1.00 96.75 187 SER A N 1
ATOM 1472 C CA . SER A 1 187 ? 14.923 -5.959 -6.191 1.00 96.75 187 SER A CA 1
ATOM 1473 C C . SER A 1 187 ? 13.704 -6.831 -6.520 1.00 96.75 187 SER A C 1
ATOM 1475 O O . SER A 1 187 ? 13.741 -7.647 -7.445 1.00 96.75 187 SER A O 1
ATOM 1477 N N . ALA A 1 188 ? 12.614 -6.671 -5.756 1.00 96.94 188 ALA A N 1
ATOM 1478 C CA . ALA A 1 188 ? 11.306 -7.302 -5.994 1.00 96.94 188 ALA A CA 1
ATOM 1479 C C . ALA A 1 188 ? 11.342 -8.771 -6.511 1.00 96.94 188 ALA A C 1
ATOM 1481 O O . ALA A 1 188 ? 10.617 -9.122 -7.448 1.00 96.94 188 ALA A O 1
ATOM 1482 N N . PRO A 1 189 ? 12.120 -9.691 -5.901 1.00 96.88 189 PRO A N 1
ATOM 1483 C CA . PRO A 1 189 ? 12.413 -11.022 -6.451 1.00 96.88 189 PRO A CA 1
ATOM 1484 C C . PRO A 1 189 ? 11.189 -11.942 -6.590 1.00 96.88 189 PRO A C 1
ATOM 1486 O O . PRO A 1 189 ? 11.267 -13.010 -7.202 1.00 96.88 189 PRO A O 1
ATOM 1489 N N . LYS A 1 190 ? 10.054 -11.577 -5.982 1.00 97.75 190 LYS A N 1
ATOM 1490 C CA . LYS A 1 190 ? 8.807 -12.351 -6.013 1.00 97.75 190 LYS A CA 1
ATOM 1491 C C . LYS A 1 190 ? 7.797 -11.862 -7.043 1.00 97.75 190 LYS A C 1
ATOM 1493 O O . LYS A 1 190 ? 6.743 -12.493 -7.148 1.00 97.75 190 LYS A O 1
ATOM 1498 N N . ILE A 1 191 ? 8.107 -10.798 -7.781 1.00 98.12 191 ILE A N 1
ATOM 1499 C CA . ILE A 1 191 ? 7.154 -10.183 -8.695 1.00 98.12 191 ILE A CA 1
ATOM 1500 C C . ILE A 1 191 ? 6.765 -11.173 -9.792 1.00 98.12 191 ILE A C 1
ATOM 1502 O O . ILE A 1 191 ? 7.615 -11.774 -10.448 1.00 98.12 191 ILE A O 1
ATOM 1506 N N . ASN A 1 192 ? 5.462 -11.383 -9.947 1.00 98.19 192 ASN A N 1
ATOM 1507 C CA . ASN A 1 192 ? 4.884 -12.303 -10.922 1.00 98.19 192 ASN A CA 1
ATOM 1508 C C . ASN A 1 192 ? 4.159 -11.553 -12.035 1.00 98.19 192 ASN A C 1
ATOM 1510 O O . ASN A 1 192 ? 4.167 -12.012 -13.177 1.00 98.19 192 ASN A O 1
ATOM 1514 N N . LYS A 1 193 ? 3.530 -10.421 -11.700 1.00 98.62 193 LYS A N 1
ATOM 1515 C CA . LYS A 1 193 ? 2.733 -9.625 -12.629 1.00 98.62 193 LYS A CA 1
ATOM 1516 C C . LYS A 1 193 ? 3.068 -8.143 -12.526 1.00 98.62 193 LYS A C 1
ATOM 1518 O O . LYS A 1 193 ? 3.068 -7.577 -11.432 1.00 98.62 193 LYS A O 1
ATOM 1523 N N . ILE A 1 194 ? 3.274 -7.525 -13.684 1.00 98.38 194 ILE A N 1
ATOM 1524 C CA . ILE A 1 194 ? 3.355 -6.074 -13.842 1.00 98.38 194 ILE A CA 1
ATOM 1525 C C . ILE A 1 194 ? 2.253 -5.644 -14.810 1.00 98.38 194 ILE A C 1
ATOM 1527 O O . ILE A 1 194 ? 2.184 -6.137 -15.935 1.00 98.38 194 ILE A O 1
ATOM 1531 N N . VAL A 1 195 ? 1.412 -4.715 -14.367 1.00 97.88 195 VAL A N 1
ATOM 1532 C CA . VAL A 1 195 ? 0.480 -3.973 -15.219 1.00 97.88 195 VAL A CA 1
ATOM 1533 C C . VAL A 1 195 ? 0.985 -2.545 -15.295 1.00 97.88 195 VAL A C 1
ATOM 1535 O O . VAL A 1 195 ? 1.069 -1.872 -14.268 1.00 97.88 195 VAL A O 1
ATOM 1538 N N . TRP A 1 196 ? 1.330 -2.079 -16.488 1.00 96.44 196 TRP A N 1
ATOM 1539 C CA . TRP A 1 196 ? 1.808 -0.722 -16.696 1.00 96.44 196 TRP A CA 1
ATOM 1540 C C . TRP A 1 196 ? 0.988 -0.018 -17.770 1.00 96.44 196 TRP A C 1
ATOM 1542 O O . TRP A 1 196 ? 1.097 -0.301 -18.964 1.00 96.44 196 TRP A O 1
ATOM 1552 N N . SER A 1 197 ? 0.173 0.924 -17.310 1.00 93.50 197 SER A N 1
ATOM 1553 C CA . SER A 1 197 ? -0.505 1.904 -18.139 1.00 93.50 197 SER A CA 1
ATOM 1554 C C . SER A 1 197 ? 0.362 3.153 -18.277 1.00 93.50 197 SER A C 1
ATOM 1556 O O . SER A 1 197 ? 0.731 3.768 -17.272 1.00 93.50 197 SER A O 1
ATOM 1558 N N . PHE A 1 198 ? 0.686 3.538 -19.509 1.00 88.12 198 PHE A N 1
ATOM 1559 C CA . PHE A 1 198 ? 1.589 4.652 -19.795 1.00 88.12 198 PHE A CA 1
ATOM 1560 C C . PHE A 1 198 ? 1.090 5.515 -20.951 1.00 88.12 198 PHE A C 1
ATOM 1562 O O . PHE A 1 198 ? 0.446 5.039 -21.883 1.00 88.12 198 PHE A O 1
ATOM 1569 N N . LYS A 1 199 ? 1.456 6.800 -20.909 1.00 86.81 199 LYS A N 1
ATOM 1570 C CA . LYS A 1 199 ? 1.325 7.699 -22.063 1.00 86.81 199 LYS A CA 1
ATOM 1571 C C . LYS A 1 199 ? 2.458 7.479 -23.065 1.00 86.81 199 LYS A C 1
ATOM 1573 O O . LYS A 1 199 ? 2.246 7.493 -24.269 1.00 86.81 199 LYS A O 1
ATOM 1578 N N . GLU A 1 200 ? 3.664 7.283 -22.547 1.00 86.00 200 GLU A N 1
ATOM 1579 C CA . GLU A 1 200 ? 4.873 6.998 -23.309 1.00 86.00 200 GLU A CA 1
ATOM 1580 C C . GLU A 1 200 ? 5.742 6.058 -22.468 1.00 86.00 200 GLU A C 1
ATOM 1582 O O . GLU A 1 200 ? 5.950 6.314 -21.284 1.00 86.00 200 GLU A O 1
ATOM 1587 N N . MET A 1 201 ? 6.256 4.987 -23.070 1.00 87.75 201 MET A N 1
ATOM 1588 C CA . MET A 1 201 ? 7.231 4.092 -22.448 1.00 87.75 201 MET A CA 1
ATOM 1589 C C . MET A 1 201 ? 8.572 4.291 -23.155 1.00 87.75 201 MET A C 1
ATOM 1591 O O . MET A 1 201 ? 8.705 4.035 -24.354 1.00 87.75 201 MET A O 1
ATOM 1595 N N . LYS A 1 202 ? 9.562 4.755 -22.392 1.00 90.06 202 LYS A N 1
ATOM 1596 C CA . LYS A 1 202 ? 10.934 4.993 -22.852 1.00 90.06 202 LYS A CA 1
ATOM 1597 C C . LYS A 1 202 ? 11.856 3.837 -22.484 1.00 90.06 202 LYS A C 1
ATOM 1599 O O . LYS A 1 202 ? 12.633 3.387 -23.327 1.00 90.06 202 LYS A O 1
ATOM 1604 N N . ALA A 1 203 ? 11.749 3.320 -21.261 1.00 90.31 203 ALA A N 1
ATOM 1605 C CA . ALA A 1 203 ? 12.553 2.186 -20.825 1.00 90.31 203 ALA A CA 1
ATOM 1606 C C . ALA A 1 203 ? 11.852 1.308 -19.786 1.00 90.31 203 ALA A C 1
ATOM 1608 O O . ALA A 1 203 ? 11.142 1.781 -18.901 1.00 90.31 203 ALA A O 1
ATOM 1609 N N . LEU A 1 204 ? 12.135 0.011 -19.881 1.00 93.94 204 LEU A N 1
ATOM 1610 C CA . LEU A 1 204 ? 11.892 -0.974 -18.837 1.00 93.94 204 LEU A CA 1
ATOM 1611 C C . LEU A 1 204 ? 13.164 -1.809 -18.690 1.00 93.94 204 LEU A C 1
ATOM 1613 O O . LEU A 1 204 ? 13.441 -2.698 -19.499 1.00 93.94 204 LEU A O 1
ATOM 1617 N N . SER A 1 205 ? 13.965 -1.457 -17.696 1.00 94.50 205 SER A N 1
ATOM 1618 C CA . SER A 1 205 ? 15.316 -1.967 -17.481 1.00 94.50 205 SER A CA 1
ATOM 1619 C C . SER A 1 205 ? 15.348 -2.955 -16.320 1.00 94.50 205 SER A C 1
ATOM 1621 O O . SER A 1 205 ? 14.570 -2.853 -15.373 1.00 94.50 205 SER A O 1
ATOM 1623 N N . GLY A 1 206 ? 16.256 -3.932 -16.384 1.00 95.25 206 GLY A N 1
ATOM 1624 C CA . GLY A 1 206 ? 16.447 -4.891 -15.292 1.00 95.25 206 GLY A CA 1
ATOM 1625 C C . GLY A 1 206 ? 15.371 -5.974 -15.169 1.00 95.25 206 GLY A C 1
ATOM 1626 O O . GLY A 1 206 ? 15.358 -6.717 -14.194 1.00 95.25 206 GLY A O 1
ATOM 1627 N N . ILE A 1 207 ? 14.485 -6.126 -16.163 1.00 93.62 207 ILE A N 1
ATOM 1628 C CA . ILE A 1 207 ? 13.473 -7.204 -16.193 1.00 93.62 207 ILE A CA 1
ATOM 1629 C C . ILE A 1 207 ? 14.121 -8.588 -16.061 1.00 93.62 207 ILE A C 1
ATOM 1631 O O . ILE A 1 207 ? 13.544 -9.498 -15.476 1.00 93.62 207 ILE A O 1
ATOM 1635 N N . ASN A 1 208 ? 15.331 -8.756 -16.596 1.00 90.88 208 ASN A N 1
ATOM 1636 C CA . ASN A 1 208 ? 16.107 -9.989 -16.496 1.00 90.88 208 ASN A CA 1
ATOM 1637 C C . ASN A 1 208 ? 16.467 -10.367 -15.050 1.00 90.88 208 ASN A C 1
ATOM 1639 O O . ASN A 1 208 ? 16.789 -11.525 -14.814 1.00 90.88 208 ASN A O 1
ATOM 1643 N N . ASN A 1 209 ? 16.379 -9.438 -14.095 1.00 94.56 209 ASN A N 1
ATOM 1644 C CA . ASN A 1 209 ? 16.556 -9.718 -12.670 1.00 94.56 209 ASN A CA 1
ATOM 1645 C C . ASN A 1 209 ? 15.297 -10.357 -12.046 1.00 94.56 209 ASN A C 1
ATOM 1647 O O . ASN A 1 209 ? 15.379 -11.016 -11.011 1.00 94.56 209 ASN A O 1
ATOM 1651 N N . LEU A 1 210 ? 14.133 -10.229 -12.695 1.00 96.62 210 LEU A N 1
ATOM 1652 C CA . LEU A 1 210 ? 12.828 -10.662 -12.188 1.00 96.62 210 LEU A CA 1
ATOM 1653 C C . LEU A 1 210 ? 12.522 -12.119 -12.570 1.00 96.62 210 LEU A C 1
ATOM 1655 O O . LEU A 1 210 ? 11.653 -12.406 -13.392 1.00 96.62 210 LEU A O 1
ATOM 1659 N N . GLN A 1 211 ? 13.221 -13.065 -11.941 1.00 93.94 211 GLN A N 1
ATOM 1660 C CA . GLN A 1 211 ? 13.172 -14.501 -12.285 1.00 93.94 211 GLN A CA 1
ATOM 1661 C C . GLN A 1 211 ? 11.779 -15.151 -12.189 1.00 93.94 211 GLN A C 1
ATOM 1663 O O . GLN A 1 211 ? 11.545 -16.220 -12.751 1.00 93.94 211 GLN A O 1
ATOM 1668 N N . ARG A 1 212 ? 10.851 -14.537 -11.448 1.00 97.19 212 ARG A N 1
ATOM 1669 C CA . ARG A 1 212 ? 9.490 -15.051 -11.233 1.00 97.19 212 ARG A CA 1
ATOM 1670 C C . ARG A 1 212 ? 8.426 -14.362 -12.081 1.00 97.19 212 ARG A C 1
ATOM 1672 O O . ARG A 1 212 ? 7.269 -14.766 -11.992 1.00 97.19 212 ARG A O 1
ATOM 1679 N N . LEU A 1 213 ? 8.797 -13.372 -12.892 1.00 98.00 213 LEU A N 1
ATOM 1680 C CA . LEU A 1 213 ? 7.858 -12.618 -13.712 1.00 98.00 213 LEU A CA 1
ATOM 1681 C C . LEU A 1 213 ? 7.240 -13.525 -14.786 1.00 98.00 213 LEU A C 1
ATOM 1683 O O . LEU A 1 213 ? 7.953 -14.139 -15.578 1.00 98.00 213 LEU A O 1
ATOM 1687 N N . ARG A 1 214 ? 5.907 -13.602 -14.813 1.00 96.38 214 ARG A N 1
ATOM 1688 C CA . ARG A 1 214 ? 5.132 -14.418 -15.765 1.00 96.38 214 ARG A CA 1
ATOM 1689 C C . ARG A 1 214 ? 4.167 -13.599 -16.608 1.00 96.38 214 ARG A C 1
ATOM 1691 O O . ARG A 1 214 ? 3.848 -14.005 -17.719 1.00 96.38 214 ARG A O 1
ATOM 1698 N N . GLU A 1 215 ? 3.710 -12.464 -16.091 1.00 97.88 215 GLU A N 1
ATOM 1699 C CA . GLU A 1 215 ? 2.704 -11.629 -16.739 1.00 97.88 215 GLU A CA 1
ATOM 1700 C C . GLU A 1 215 ? 3.194 -10.186 -16.873 1.00 97.88 215 GLU A C 1
ATOM 1702 O O . GLU A 1 215 ? 3.552 -9.534 -15.889 1.00 97.88 215 GLU A O 1
ATOM 1707 N N . LEU A 1 216 ? 3.166 -9.687 -18.107 1.00 95.50 216 LEU A N 1
ATOM 1708 C CA . LEU A 1 216 ? 3.348 -8.281 -18.443 1.00 95.50 216 LEU A CA 1
ATOM 1709 C C . LEU A 1 216 ? 2.114 -7.810 -19.199 1.00 95.50 216 LEU A C 1
ATOM 1711 O O . LEU A 1 216 ? 1.769 -8.369 -20.239 1.00 95.50 216 LEU A O 1
ATOM 1715 N N . GLU A 1 217 ? 1.469 -6.779 -18.675 1.00 95.00 217 GLU A N 1
ATOM 1716 C CA . GLU A 1 217 ? 0.331 -6.124 -19.302 1.00 95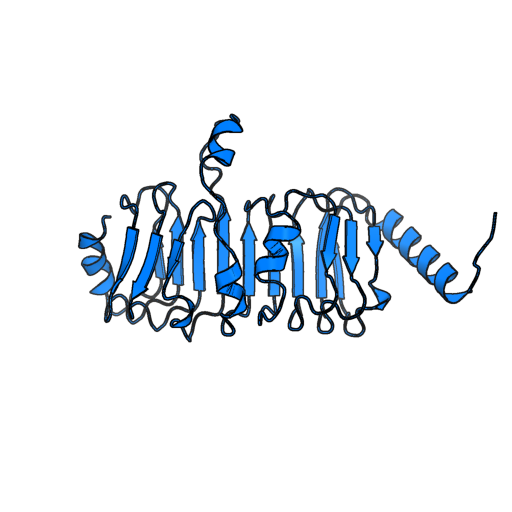.00 217 GLU A CA 1
ATOM 1717 C C . GLU A 1 217 ? 0.687 -4.657 -19.535 1.00 95.00 217 GLU A C 1
ATOM 1719 O O . GLU A 1 217 ? 0.996 -3.928 -18.591 1.00 95.00 217 GLU A O 1
ATOM 1724 N N . PHE A 1 218 ? 0.676 -4.238 -20.799 1.00 92.25 218 PHE A N 1
ATOM 1725 C CA . PHE A 1 218 ? 0.979 -2.871 -21.206 1.00 92.25 218 PHE A CA 1
ATOM 1726 C C . PHE A 1 218 ? -0.264 -2.224 -21.794 1.00 92.25 218 PHE A C 1
ATOM 1728 O O . PHE A 1 218 ? -0.823 -2.731 -22.766 1.00 92.25 218 PHE A O 1
ATOM 1735 N N . ASN A 1 219 ? -0.649 -1.083 -21.232 1.00 90.50 219 ASN A N 1
ATOM 1736 C CA . ASN A 1 219 ? -1.822 -0.328 -21.651 1.00 90.50 219 ASN A CA 1
ATOM 1737 C C . ASN A 1 219 ? -1.373 1.074 -22.090 1.00 90.50 219 ASN A C 1
ATOM 1739 O O . ASN A 1 219 ? -1.091 1.933 -21.258 1.00 90.50 219 ASN A O 1
ATOM 1743 N N . GLY A 1 220 ? -1.274 1.317 -23.395 1.00 81.62 220 GLY A N 1
ATOM 1744 C CA . GLY A 1 220 ? -0.842 2.617 -23.902 1.00 81.62 220 GLY A CA 1
ATOM 1745 C C . GLY A 1 220 ? -1.095 2.796 -25.390 1.00 81.62 220 GLY A C 1
ATOM 1746 O O . GLY A 1 220 ? -1.266 1.833 -26.141 1.00 81.62 220 GLY A O 1
ATOM 1747 N N . ASP A 1 221 ? -1.078 4.046 -25.829 1.00 69.31 221 ASP A N 1
ATOM 1748 C CA . ASP A 1 221 ? -1.108 4.374 -27.245 1.00 69.31 221 ASP A CA 1
ATOM 1749 C C . ASP A 1 221 ? 0.309 4.097 -27.785 1.00 69.31 221 ASP A C 1
ATOM 1751 O O . ASP A 1 221 ? 1.260 4.730 -27.335 1.00 69.31 221 ASP A O 1
ATOM 1755 N N . HIS A 1 222 ? 0.474 3.174 -28.746 1.00 63.69 222 HIS A N 1
ATOM 1756 C CA . HIS A 1 222 ? 1.747 2.795 -29.421 1.00 63.69 222 HIS A CA 1
ATOM 1757 C C . HIS A 1 222 ? 2.595 1.631 -28.832 1.00 63.69 222 HIS A C 1
ATOM 1759 O O . HIS A 1 222 ? 3.794 1.539 -29.109 1.00 63.69 222 HIS A O 1
ATOM 1765 N N . VAL A 1 223 ? 1.987 0.662 -28.132 1.00 61.78 223 VAL A N 1
ATOM 1766 C CA . VAL A 1 223 ? 2.669 -0.524 -27.538 1.00 61.78 223 VAL A CA 1
ATOM 1767 C C . VAL A 1 223 ? 3.568 -1.320 -28.516 1.00 61.78 223 VAL A C 1
ATOM 1769 O O . VAL A 1 223 ? 4.614 -1.845 -28.127 1.00 61.78 223 VAL A O 1
ATOM 1772 N N . LEU A 1 224 ? 3.205 -1.425 -29.802 1.00 58.03 224 LEU A N 1
ATOM 1773 C CA . LEU A 1 224 ? 3.899 -2.299 -30.766 1.00 58.03 224 LEU A CA 1
ATOM 1774 C C . LEU A 1 224 ? 5.340 -1.870 -31.093 1.00 58.03 224 LEU A C 1
ATOM 1776 O O . LEU A 1 224 ? 6.182 -2.735 -31.341 1.00 58.03 224 LEU A O 1
ATOM 1780 N N . THR A 1 225 ? 5.642 -0.570 -31.094 1.00 61.03 225 THR A N 1
ATOM 1781 C CA . THR A 1 225 ? 6.992 -0.073 -31.412 1.00 61.03 225 THR A CA 1
ATOM 1782 C C . THR A 1 225 ? 7.971 -0.392 -30.282 1.00 61.03 225 THR A C 1
ATOM 1784 O O . THR A 1 225 ? 9.082 -0.840 -30.544 1.00 61.03 225 THR A O 1
ATOM 1787 N N . GLN A 1 226 ? 7.533 -0.265 -29.028 1.00 63.06 226 GLN A N 1
ATOM 1788 C CA . GLN A 1 226 ? 8.368 -0.478 -27.838 1.00 63.06 226 GLN A CA 1
ATOM 1789 C C . GLN A 1 226 ? 8.675 -1.962 -27.588 1.00 63.06 226 GLN A C 1
ATOM 1791 O O . GLN A 1 226 ? 9.791 -2.317 -27.204 1.00 63.06 226 GLN A O 1
ATOM 1796 N N . LEU A 1 227 ? 7.720 -2.859 -27.869 1.00 64.88 227 LEU A N 1
ATOM 1797 C CA . LEU A 1 227 ? 7.952 -4.306 -27.772 1.00 64.88 227 LEU A CA 1
ATOM 1798 C C . LEU A 1 227 ? 9.016 -4.800 -28.765 1.00 64.88 227 LEU A C 1
ATOM 1800 O O . LEU A 1 227 ? 9.762 -5.728 -28.445 1.00 64.88 227 LEU A O 1
ATOM 1804 N N . ARG A 1 228 ? 9.111 -4.188 -29.955 1.00 61.34 228 ARG A N 1
ATOM 1805 C CA . ARG A 1 228 ? 10.173 -4.498 -30.931 1.00 61.34 228 ARG A CA 1
ATOM 1806 C C . ARG A 1 228 ? 11.545 -4.116 -30.380 1.00 61.34 228 ARG A C 1
ATOM 1808 O O . ARG A 1 228 ? 12.443 -4.952 -30.380 1.00 61.34 228 ARG A O 1
ATOM 1815 N N . THR A 1 229 ? 11.658 -2.935 -29.774 1.00 61.72 229 THR A N 1
ATOM 1816 C CA . THR A 1 229 ? 12.905 -2.454 -29.162 1.00 61.72 229 THR A CA 1
ATOM 1817 C C . THR A 1 229 ? 13.362 -3.339 -27.998 1.00 61.72 229 THR A C 1
ATOM 1819 O O . THR A 1 229 ? 14.550 -3.622 -27.854 1.00 61.72 229 THR A O 1
ATOM 1822 N N . LEU A 1 230 ? 12.430 -3.831 -27.170 1.00 65.31 230 LEU A N 1
ATOM 1823 C CA . LEU A 1 230 ? 12.753 -4.759 -26.077 1.00 65.31 230 LEU A CA 1
ATOM 1824 C C . LEU A 1 230 ? 13.248 -6.118 -26.594 1.00 65.31 230 LEU A C 1
ATOM 1826 O O . LEU A 1 230 ? 14.184 -6.686 -26.027 1.00 65.31 230 LEU A O 1
ATOM 1830 N N . LYS A 1 231 ? 12.655 -6.634 -27.679 1.00 64.69 231 LYS A N 1
ATOM 1831 C CA . LYS A 1 231 ? 13.125 -7.868 -28.330 1.00 64.69 231 LYS A CA 1
ATOM 1832 C C . LYS A 1 231 ? 14.527 -7.707 -28.920 1.00 64.69 231 LYS A C 1
ATOM 1834 O O . LYS A 1 231 ? 15.365 -8.573 -28.692 1.00 64.69 231 LYS A O 1
ATOM 1839 N N . GLU A 1 232 ? 14.794 -6.606 -29.616 1.00 60.75 232 GLU A N 1
ATOM 1840 C CA . GLU A 1 232 ? 16.110 -6.304 -30.200 1.00 60.75 232 GLU A CA 1
ATOM 1841 C C . GLU A 1 232 ? 17.195 -6.191 -29.118 1.00 60.75 232 GLU A C 1
ATOM 1843 O O . GLU A 1 232 ? 18.264 -6.787 -29.240 1.00 60.75 232 GLU A O 1
ATOM 1848 N N . ARG A 1 233 ? 16.893 -5.534 -27.989 1.00 62.03 233 ARG A N 1
ATOM 1849 C CA . ARG A 1 233 ? 17.812 -5.454 -26.840 1.00 62.03 233 ARG A CA 1
ATOM 1850 C C . ARG A 1 233 ? 18.088 -6.812 -26.194 1.00 62.03 233 ARG A C 1
ATOM 1852 O O . ARG A 1 233 ? 19.213 -7.054 -25.768 1.00 62.03 233 ARG A O 1
ATOM 1859 N N . ARG A 1 234 ? 17.093 -7.707 -26.139 1.00 59.91 234 ARG A N 1
ATOM 1860 C CA . ARG A 1 234 ? 17.271 -9.083 -25.638 1.00 59.91 234 ARG A CA 1
ATOM 1861 C C . ARG A 1 234 ? 18.149 -9.927 -26.563 1.00 59.91 234 ARG A C 1
ATOM 1863 O O . ARG A 1 234 ? 18.891 -10.773 -26.076 1.00 59.91 234 ARG A O 1
ATOM 1870 N N . ALA A 1 235 ? 18.062 -9.711 -27.874 1.00 55.66 235 ALA A N 1
ATOM 1871 C CA . ALA A 1 235 ? 18.929 -10.382 -28.836 1.00 55.66 235 ALA A CA 1
ATOM 1872 C C . ALA A 1 235 ? 20.388 -9.911 -28.696 1.00 55.66 235 ALA A C 1
ATOM 1874 O O . ALA A 1 235 ? 21.283 -10.748 -28.662 1.00 55.66 235 ALA A O 1
ATOM 1875 N N . MET A 1 236 ? 20.613 -8.604 -28.512 1.00 54.62 236 MET A N 1
ATOM 1876 C CA . MET A 1 236 ? 21.957 -8.033 -28.336 1.00 54.62 236 MET A CA 1
ATOM 1877 C C . MET A 1 236 ? 22.629 -8.426 -27.011 1.00 54.62 236 MET A C 1
ATOM 1879 O O . MET A 1 236 ? 23.827 -8.692 -26.978 1.00 54.62 236 MET A O 1
ATOM 1883 N N . SER A 1 237 ? 21.879 -8.511 -25.907 1.00 55.72 237 SER A N 1
ATOM 1884 C CA . SER A 1 237 ? 22.444 -8.954 -24.623 1.00 55.72 237 SER A CA 1
ATOM 1885 C C . SER A 1 237 ? 22.747 -10.455 -24.580 1.00 55.72 237 SER A C 1
ATOM 1887 O O . SER A 1 237 ? 23.614 -10.879 -23.820 1.00 55.72 237 SER A O 1
ATOM 1889 N N . ALA A 1 238 ? 22.075 -11.259 -25.411 1.00 54.88 238 ALA A N 1
ATOM 1890 C CA . ALA A 1 238 ? 22.370 -12.681 -25.578 1.00 54.88 238 ALA A CA 1
ATOM 1891 C C . ALA A 1 238 ? 23.543 -12.948 -26.542 1.00 54.88 238 ALA A C 1
ATOM 1893 O O . ALA A 1 238 ? 24.155 -14.010 -26.452 1.00 54.88 238 ALA A O 1
ATOM 1894 N N . SER A 1 239 ? 23.865 -12.012 -27.445 1.00 52.44 239 SER A N 1
ATOM 1895 C CA . SER A 1 239 ? 24.951 -12.162 -28.424 1.00 52.44 239 SER A CA 1
ATOM 1896 C C . SER A 1 239 ? 26.320 -11.676 -27.935 1.00 52.44 239 SER A C 1
ATOM 1898 O O . SER A 1 239 ? 27.301 -11.876 -28.642 1.00 52.44 239 SER A O 1
ATOM 1900 N N . GLY A 1 240 ? 26.415 -11.078 -26.739 1.00 47.25 240 GLY A N 1
ATOM 1901 C CA . GLY A 1 240 ? 27.694 -10.684 -26.132 1.00 47.25 240 GLY A CA 1
ATOM 1902 C C . GLY A 1 240 ? 28.469 -9.611 -26.904 1.00 47.25 240 GLY A C 1
ATOM 1903 O O . GLY A 1 240 ? 29.683 -9.512 -26.743 1.00 47.25 240 GLY A O 1
ATOM 1904 N N . ASP A 1 241 ? 27.795 -8.820 -27.740 1.00 43.44 241 ASP A N 1
ATOM 1905 C CA . ASP A 1 241 ? 28.463 -7.872 -28.630 1.00 43.44 241 ASP A CA 1
ATOM 1906 C C . ASP A 1 241 ? 28.591 -6.500 -27.948 1.00 43.44 241 ASP A C 1
ATOM 1908 O O . ASP A 1 241 ? 27.722 -5.631 -28.051 1.00 43.44 241 ASP A O 1
ATOM 1912 N N . TYR A 1 242 ? 29.674 -6.311 -27.189 1.00 48.09 242 TYR A N 1
ATOM 1913 C CA . TYR A 1 242 ? 30.146 -4.974 -26.828 1.00 48.09 242 TYR A CA 1
ATOM 1914 C C . TYR A 1 242 ? 30.817 -4.367 -28.062 1.00 48.09 242 TYR A C 1
ATOM 1916 O O . TYR A 1 242 ? 32.038 -4.397 -28.201 1.00 48.09 242 TYR A O 1
ATOM 1924 N N . GLY A 1 243 ? 30.006 -3.826 -28.971 1.00 38.62 243 GLY A N 1
ATOM 1925 C CA . GLY A 1 243 ? 30.494 -3.004 -30.069 1.00 38.62 243 GLY A CA 1
ATOM 1926 C C . GLY A 1 243 ? 31.113 -1.719 -29.524 1.00 38.62 243 GLY A C 1
ATOM 1927 O O . GLY A 1 243 ? 30.411 -0.744 -29.271 1.00 38.62 243 GLY A O 1
ATOM 1928 N N . THR A 1 244 ? 32.428 -1.724 -29.322 1.00 39.38 244 THR A N 1
ATOM 1929 C CA . THR A 1 244 ? 33.245 -0.513 -29.226 1.00 39.38 244 THR A CA 1
ATOM 1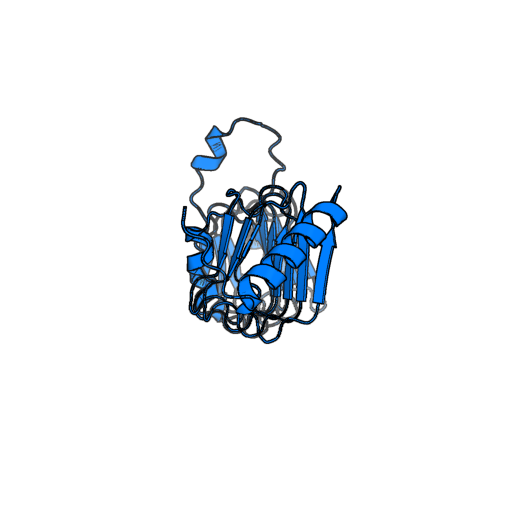930 C C . THR A 1 244 ? 33.153 0.264 -30.532 1.00 39.38 244 THR A C 1
ATOM 1932 O O . THR A 1 244 ? 33.645 -0.239 -31.542 1.00 39.38 244 THR A O 1
ATOM 1935 N N . VAL A 1 245 ? 32.605 1.481 -30.483 1.00 37.19 245 VAL A N 1
ATOM 1936 C CA . VAL A 1 245 ? 33.210 2.690 -31.076 1.00 37.19 245 VAL A CA 1
ATOM 1937 C C . VAL A 1 245 ? 32.894 3.875 -30.172 1.00 37.19 245 VAL A C 1
ATOM 1939 O O . VAL A 1 245 ? 31.695 4.084 -29.886 1.00 37.19 245 VAL A O 1
#

pLDDT: mean 85.96, std 16.04, range [36.97, 98.69]

Organism: NCBI:txid191504